Protein 4TPV (pdb70)

Radius of gyration: 20.12 Å; Cα contacts (8 Å, |Δi|>4): 769; chains: 2; bounding box: 42×51×55 Å

Secondary structure (DSSP, 8-state):
--TTPPP-SS--HHHHHHHHHHHHHHHHHHHHHHTBTTPBPPEE-HHHHHHHHHHHTT--SS-SSTTEEEEEESS-SS-HHHHHHHHHHGGGGG--SSB---SSSSHHHHHHH-TT--EEEEEEEEETTEEEEEEEEESS---TT-BS--BSSTTTTGGGG-TT-EE-GGGTT-SEE-S---/-TTPPP-SS--HHHHHHHHHHHHHHHHHHHHHHTBTT-BPPEE-HHHHHHHHHHHTT--SS-SSTTEEEEEES--SS-HHHHHHHHHHGGGGG--SSB---SSSSHHHHHHH-TT--EEEEEEEEETTEEEEEEEEESS---TTSBS--BSSTTTTGGGG-TT-EE-GGGTT-SEE-

CATH classification: 3.40.33.10

Solvent-accessible surface area: 15274 Å² total; per-residue (Å²): 152,46,88,161,24,108,172,34,166,77,5,76,74,59,30,8,63,12,2,18,7,4,1,4,15,27,0,7,18,0,0,35,17,60,60,0,0,29,0,34,8,2,81,17,30,19,105,23,0,59,78,0,14,123,17,3,104,152,52,58,105,120,53,77,53,49,8,2,0,16,18,41,29,74,100,49,67,15,51,40,1,1,29,0,2,18,50,3,19,58,28,1,66,71,20,159,40,69,65,1,70,126,67,71,104,4,19,22,0,0,0,0,0,7,10,27,0,15,87,0,0,0,0,3,18,87,12,115,53,93,24,5,0,4,0,3,2,6,75,137,25,13,11,94,52,104,51,0,4,56,88,28,66,30,22,69,95,7,90,74,52,39,108,38,18,79,44,3,83,49,12,31,79,2,0,0,24,22,167,66,185,146,100,113,151,23,108,155,28,179,93,3,76,73,73,29,8,55,13,0,16,31,6,1,5,17,27,0,3,8,1,0,29,14,56,48,0,0,33,0,41,13,3,91,22,32,19,92,16,1,69,102,0,12,133,18,3,104,135,52,47,109,123,57,64,59,56,17,3,0,16,18,40,24,83,89,40,82,15,48,52,1,1,27,0,0,16,49,1,18,59,28,0,56,69,23,156,66,72,60,1,89,124,87,76,118,4,23,25,0,0,0,0,0,7,12,24,0,17,88,0,0,0,0,3,18,91,10,123,63,96,23,5,0,3,0,11,4,7,69,138,12,6,14,88,50,96,70,1,19,70,96,26,66,24,18,72,97,4,78,76,54,33,100,60,12,73,53,2,99,67,24,68,72,0,0,1,62,75

B-factor: mean 17.07, std 9.04, range [6.77, 69.06]

Structure (mmCIF, N/CA/C/O backbone):
data_4TPV
#
_entry.id   4TPV
#
_cell.length_a   39.158
_cell.length_b   51.985
_cell.length_c   73.940
_cell.angle_alpha   90.00
_cell.angle_beta   90.05
_cell.angle_gamma   90.00
#
_symmetry.space_group_name_H-M   'P 1 21 1'
#
loop_
_entity.id
_entity.type
_entity.pdbx_description
1 polymer 'Platelet inhibitor'
2 non-polymer GLYCEROL
3 water water
#
loop_
_atom_site.group_PDB
_atom_site.id
_atom_site.type_symbol
_atom_site.label_atom_id
_atom_site.label_alt_id
_atom_site.label_comp_id
_atom_site.label_asym_id
_atom_site.label_entity_id
_atom_site.label_seq_id
_atom_site.pdbx_PDB_ins_code
_atom_site.Cartn_x
_atom_site.Cartn_y
_atom_site.Cartn_z
_atom_site.occupancy
_atom_site.B_iso_or_equiv
_atom_site.auth_seq_id
_atom_site.auth_comp_id
_atom_site.auth_asym_id
_atom_site.auth_atom_id
_atom_site.pdbx_PDB_model_num
ATOM 1 N N . ASP A 1 1 ? 5.181 -11.640 -2.421 1.00 44.69 3 ASP A N 1
ATOM 2 C CA . ASP A 1 1 ? 5.547 -11.604 -1.009 1.00 44.04 3 ASP A CA 1
ATOM 3 C C . ASP A 1 1 ? 4.388 -11.111 -0.138 1.00 41.25 3 ASP A C 1
ATOM 4 O O . ASP A 1 1 ? 3.952 -9.964 -0.262 1.00 46.07 3 ASP A O 1
ATOM 9 N N . TYR A 1 2 ? 3.900 -11.977 0.749 1.00 30.23 4 TYR A N 1
ATOM 10 C CA . TYR A 1 2 ? 2.782 -11.623 1.627 1.00 21.26 4 TYR A CA 1
ATOM 11 C C . TYR A 1 2 ? 3.174 -11.641 3.085 1.00 24.55 4 TYR A C 1
ATOM 12 O O . TYR A 1 2 ? 2.314 -11.817 3.943 1.00 23.22 4 TYR A O 1
ATOM 21 N N . SER A 1 3 ? 4.460 -11.461 3.366 1.00 30.54 5 SER A N 1
ATOM 22 C CA . SER A 1 3 ? 4.954 -11.603 4.728 1.00 32.95 5 SER A CA 1
ATOM 23 C C . SER A 1 3 ? 4.333 -10.575 5.679 1.00 30.28 5 SER A C 1
ATOM 24 O O . SER A 1 3 ? 4.221 -10.818 6.879 1.00 30.03 5 SER A O 1
ATOM 27 N N . LEU A 1 4 ? 3.918 -9.434 5.143 1.00 20.93 6 LEU A N 1
ATOM 28 C CA . LEU A 1 4 ? 3.416 -8.345 5.982 1.00 22.27 6 LEU A CA 1
ATOM 29 C C . LEU A 1 4 ? 1.908 -8.448 6.174 1.00 19.69 6 LEU A C 1
ATOM 30 O O . LEU A 1 4 ? 1.291 -7.598 6.813 1.00 17.14 6 LEU A O 1
ATOM 35 N N . CYS A 1 5 ? 1.319 -9.484 5.591 1.00 16.30 7 CYS A N 1
ATOM 36 C CA . CYS A 1 5 ? -0.100 -9.730 5.786 1.00 19.40 7 CYS A CA 1
ATOM 37 C C . CYS A 1 5 ? -0.297 -10.601 6.994 1.00 22.97 7 CYS A C 1
ATOM 38 O O . CYS A 1 5 ? 0.544 -11.447 7.318 1.00 28.20 7 CYS A O 1
ATOM 41 N N . GLN A 1 6 ? -1.424 -10.401 7.655 1.00 19.88 8 GLN A N 1
ATOM 42 C CA . GLN A 1 6 ? -1.745 -11.169 8.845 1.00 18.94 8 GLN A CA 1
ATOM 43 C C . GLN A 1 6 ? -2.732 -12.262 8.486 1.00 20.95 8 GLN A C 1
ATOM 44 O O . GLN A 1 6 ? -3.294 -12.272 7.377 1.00 18.53 8 GLN A O 1
ATOM 50 N N . GLN A 1 7 ? -2.945 -13.189 9.416 1.00 23.23 9 GLN A N 1
ATOM 51 C CA . GLN A 1 7 ? -3.890 -14.268 9.175 1.00 20.46 9 GLN A CA 1
ATOM 52 C C . GLN A 1 7 ? -5.298 -13.707 9.035 1.00 20.42 9 GLN A C 1
ATOM 53 O O . GLN A 1 7 ? -5.759 -12.964 9.888 1.00 20.04 9 GLN A O 1
ATOM 59 N N . ARG A 1 8 ? -5.975 -14.049 7.943 1.00 17.19 10 ARG A N 1
ATOM 60 C CA . ARG A 1 8 ? -7.360 -13.644 7.773 1.00 16.41 10 ARG A CA 1
ATOM 61 C C . ARG A 1 8 ? -8.259 -14.863 7.756 1.00 22.22 10 ARG A C 1
ATOM 62 O O . ARG A 1 8 ? -7.861 -15.933 7.297 1.00 24.93 10 ARG A O 1
ATOM 70 N N . GLU A 1 9 ? -9.480 -14.688 8.232 1.00 24.25 11 GLU A N 1
ATOM 71 C CA . GLU A 1 9 ? -10.402 -15.801 8.357 1.00 27.59 11 GLU A CA 1
ATOM 72 C C . GLU A 1 9 ? -10.840 -16.367 7.013 1.00 24.83 11 GLU A C 1
ATOM 73 O O . GLU A 1 9 ? -10.985 -17.580 6.870 1.00 24.88 11 GLU A O 1
ATOM 79 N N . LYS A 1 10 ? -11.050 -15.494 6.029 1.00 19.69 12 LYS A N 1
ATOM 80 C CA . LYS A 1 10 ? -11.627 -15.908 4.746 1.00 24.16 12 LYS A CA 1
ATOM 81 C C . LYS A 1 10 ? -10.715 -15.622 3.547 1.00 23.00 12 LYS A C 1
ATOM 82 O O . LYS A 1 10 ? -11.147 -15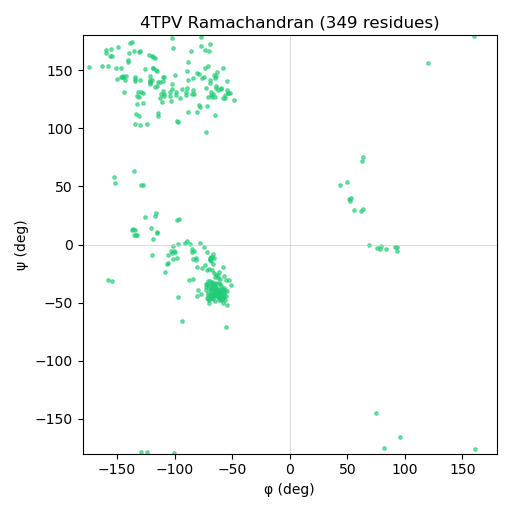.681 2.386 1.00 21.76 12 LYS A O 1
ATOM 88 N N . LEU A 1 11 ? -9.451 -15.332 3.829 1.00 16.64 13 LEU A N 1
ATOM 89 C CA . LEU A 1 11 ? -8.486 -14.992 2.792 1.00 14.40 13 LEU A CA 1
ATOM 90 C C . LEU A 1 11 ? -7.121 -15.572 3.186 1.00 16.32 13 LEU A C 1
ATOM 91 O O . LEU A 1 11 ? -6.702 -15.417 4.339 1.00 21.89 13 LEU A O 1
ATOM 96 N N . ASP A 1 12 ? -6.452 -16.276 2.269 1.00 14.19 14 ASP A N 1
ATOM 97 C CA . ASP A 1 12 ? -5.089 -16.750 2.521 1.00 19.44 14 ASP A CA 1
ATOM 98 C C . ASP A 1 12 ? -4.143 -16.382 1.379 1.00 17.40 14 ASP A C 1
ATOM 99 O O . ASP A 1 12 ? -4.556 -15.733 0.419 1.00 14.09 14 ASP A O 1
ATOM 104 N N . ASP A 1 13 ? -2.874 -16.782 1.482 1.00 17.33 15 ASP A N 1
ATOM 105 C CA . ASP A 1 13 ? -1.888 -16.400 0.461 1.00 13.89 15 ASP A CA 1
ATOM 106 C C . ASP A 1 13 ? -2.277 -16.874 -0.930 1.00 14.82 15 ASP A C 1
ATOM 107 O O . ASP A 1 13 ? -2.049 -16.176 -1.926 1.00 14.63 15 ASP A O 1
ATOM 112 N N . ASP A 1 14 ? -2.842 -18.075 -0.988 1.00 17.06 16 ASP A N 1
ATOM 113 C CA . ASP A 1 14 ? -3.341 -18.656 -2.226 1.00 16.79 16 ASP A CA 1
ATOM 114 C C . ASP A 1 14 ? -4.331 -17.707 -2.908 1.00 13.22 16 ASP A C 1
ATOM 115 O O . ASP A 1 14 ? -4.203 -17.379 -4.090 1.00 14.18 16 ASP A O 1
ATOM 120 N N . MET A 1 15 ? -5.323 -17.261 -2.151 1.00 13.55 17 MET A N 1
ATOM 121 C CA . MET A 1 15 ? -6.322 -16.359 -2.710 1.00 13.06 17 MET A CA 1
ATOM 122 C C . MET A 1 15 ? -5.741 -14.984 -3.060 1.00 11.06 17 MET A C 1
ATOM 123 O O . MET A 1 15 ? -6.183 -14.358 -4.014 1.00 12.19 17 MET A O 1
ATOM 128 N N . ARG A 1 16 ? -4.783 -14.509 -2.264 1.00 11.90 18 ARG A N 1
ATOM 129 C CA . ARG A 1 16 ? -4.136 -13.229 -2.568 1.00 12.32 18 ARG A CA 1
ATOM 130 C C . ARG A 1 16 ? -3.493 -13.329 -3.937 1.00 13.94 18 ARG A C 1
ATOM 131 O O . ARG A 1 16 ? -3.642 -12.443 -4.767 1.00 9.25 18 ARG A O 1
ATOM 139 N N . GLU A 1 17 ? -2.806 -14.442 -4.184 1.00 14.73 19 GLU A N 1
ATOM 140 C CA . GLU A 1 17 ? -2.189 -14.689 -5.476 1.00 14.90 19 GLU A CA 1
ATOM 141 C C . GLU A 1 17 ? -3.245 -14.792 -6.583 1.00 12.86 19 GLU A C 1
ATOM 142 O O . GLU A 1 17 ? -3.059 -14.240 -7.666 1.00 12.77 19 GLU A O 1
ATOM 148 N N . MET A 1 18 ? -4.362 -15.457 -6.307 1.00 10.67 20 MET A N 1
ATOM 149 C CA . MET A 1 18 ? -5.427 -15.581 -7.290 1.00 10.46 20 MET A CA 1
ATOM 150 C C . MET A 1 18 ? -5.941 -14.190 -7.645 1.00 10.68 20 MET A C 1
ATOM 151 O O . MET A 1 18 ? -6.083 -13.872 -8.804 1.00 10.57 20 MET A O 1
ATOM 156 N N . PHE A 1 19 ? -6.161 -13.341 -6.650 1.00 9.40 21 PHE A N 1
ATOM 157 C CA . PHE A 1 19 ? -6.630 -11.987 -6.939 1.00 8.11 21 PHE A CA 1
ATOM 158 C C . PHE A 1 19 ? -5.640 -11.227 -7.820 1.00 7.54 21 PHE A C 1
ATOM 159 O O . PHE A 1 19 ? -6.029 -10.561 -8.782 1.00 9.63 21 PHE A O 1
ATOM 167 N N . THR A 1 20 ? -4.362 -11.310 -7.478 1.00 10.79 22 THR A N 1
ATOM 168 C CA . THR A 1 20 ? -3.341 -10.542 -8.183 1.00 9.96 22 THR A CA 1
ATOM 169 C C . THR A 1 20 ? -3.193 -11.019 -9.629 1.00 11.60 22 THR A C 1
ATOM 170 O O . THR A 1 20 ? -3.161 -10.214 -10.554 1.00 13.87 22 THR A O 1
ATOM 174 N N . GLU A 1 21 ? -3.105 -12.333 -9.814 1.00 12.96 23 GLU A N 1
ATOM 175 C CA . GLU A 1 21 ? -2.966 -12.877 -11.164 1.00 12.28 23 GLU A CA 1
ATOM 176 C C . GLU A 1 21 ? -4.169 -12.563 -12.042 1.00 11.62 23 GLU A C 1
ATOM 177 O O . GLU A 1 21 ? -4.020 -12.253 -13.244 1.00 9.29 23 GLU A O 1
ATOM 183 N N . LEU A 1 22 ? -5.367 -12.669 -11.470 1.00 12.91 24 LEU A N 1
ATOM 184 C CA . LEU A 1 22 ? -6.588 -12.381 -12.218 1.00 12.58 24 LEU A CA 1
ATOM 185 C C . LEU A 1 22 ? -6.583 -10.936 -12.720 1.00 11.03 24 LEU A C 1
ATOM 186 O O . LEU A 1 22 ? -6.807 -10.673 -13.906 1.00 9.38 24 LEU A O 1
ATOM 191 N N . HIS A 1 23 ? -6.264 -9.999 -11.830 1.00 8.84 25 HIS A N 1
ATOM 192 C CA . HIS A 1 23 ? -6.184 -8.593 -12.236 1.00 7.56 25 HIS A CA 1
ATOM 193 C C . HIS A 1 23 ? -5.130 -8.347 -13.321 1.00 8.38 25 HIS A C 1
ATOM 194 O O . HIS A 1 23 ? -5.374 -7.635 -14.293 1.00 10.82 25 HIS A O 1
ATOM 201 N N . ASN A 1 24 ? -3.947 -8.922 -13.157 1.00 8.99 26 ASN A N 1
ATOM 202 C CA . ASN A 1 24 ? -2.929 -8.712 -14.168 1.00 9.16 26 ASN A CA 1
ATOM 203 C C . ASN A 1 24 ? -3.301 -9.331 -15.522 1.00 9.75 26 ASN A C 1
ATOM 204 O O . ASN A 1 24 ? -3.037 -8.730 -16.556 1.00 9.32 26 ASN A O 1
ATOM 209 N N . GLY A 1 25 ? -3.949 -10.496 -15.515 1.00 10.00 27 GLY A N 1
ATOM 210 C CA . GLY A 1 25 ? -4.477 -11.060 -16.755 1.00 9.32 27 GLY A CA 1
ATOM 211 C C . GLY A 1 25 ? -5.518 -10.166 -17.416 1.00 7.86 27 GLY A C 1
ATOM 212 O O . GLY A 1 25 ? -5.554 -10.042 -18.648 1.00 10.04 27 GLY A O 1
ATOM 213 N N . TYR A 1 26 ? -6.393 -9.570 -16.604 1.00 9.46 28 TYR A N 1
ATOM 214 C CA . TYR A 1 26 ? -7.358 -8.606 -17.123 1.00 9.15 28 TYR A CA 1
ATOM 215 C C . TYR A 1 26 ? -6.631 -7.419 -17.733 1.00 7.99 28 TYR A C 1
ATOM 216 O O . TYR A 1 26 ? -6.983 -6.923 -18.790 1.00 9.92 28 TYR A O 1
ATOM 225 N N . ARG A 1 27 ? -5.604 -6.947 -17.037 1.00 9.55 29 ARG A N 1
ATOM 226 C CA . ARG A 1 27 ? -4.886 -5.760 -17.513 1.00 9.32 29 ARG A CA 1
ATOM 227 C C . ARG A 1 27 ? -4.056 -6.052 -18.783 1.00 8.27 29 ARG A C 1
ATOM 228 O O . ARG A 1 27 ? -3.948 -5.211 -19.674 1.00 7.53 29 ARG A O 1
ATOM 236 N N . ALA A 1 28 ? -3.485 -7.255 -18.879 1.00 9.50 30 ALA A N 1
ATOM 237 C CA . ALA A 1 28 ? -2.770 -7.664 -20.088 1.00 10.77 30 ALA A CA 1
ATOM 238 C C . ALA A 1 28 ? -3.728 -7.817 -21.280 1.00 11.69 30 ALA A C 1
ATOM 239 O O . ALA A 1 28 ? -3.415 -7.398 -22.391 1.00 11.62 30 ALA A O 1
ATOM 241 N N . ALA A 1 29 ? -4.879 -8.439 -21.042 1.00 9.68 31 ALA A N 1
ATOM 242 C CA . ALA A 1 29 ? -5.882 -8.579 -22.098 1.00 10.34 31 ALA A CA 1
ATOM 243 C C . ALA A 1 29 ? -6.316 -7.200 -22.537 1.00 11.48 31 ALA A C 1
ATOM 244 O O . ALA A 1 29 ? -6.418 -6.910 -23.729 1.00 11.80 31 ALA A O 1
ATOM 246 N N . PHE A 1 30 ? -6.575 -6.338 -21.560 1.00 9.14 32 PHE A N 1
ATOM 247 C CA . PHE A 1 30 ? -7.021 -4.994 -21.880 1.00 9.14 32 PHE A CA 1
ATOM 248 C C . PHE A 1 30 ? -5.946 -4.224 -22.643 1.00 9.39 32 PHE A C 1
ATOM 249 O O . PHE A 1 30 ? -6.244 -3.552 -23.640 1.00 12.70 32 PHE A O 1
ATOM 257 N N . ALA A 1 31 ? -4.689 -4.337 -22.223 1.00 9.77 33 ALA A N 1
ATOM 258 C CA . ALA A 1 31 ? -3.608 -3.583 -22.865 1.00 8.42 33 ALA A CA 1
ATOM 259 C C . ALA A 1 31 ? -3.409 -3.987 -24.326 1.00 9.33 33 ALA A C 1
ATOM 260 O O . ALA A 1 31 ? -3.139 -3.139 -25.181 1.00 13.34 33 ALA A O 1
ATOM 262 N N . ARG A 1 32 ? -3.514 -5.281 -24.597 1.00 12.52 34 ARG A N 1
ATOM 263 C CA . ARG A 1 32 ? -3.331 -5.765 -25.958 1.00 11.70 34 ARG A CA 1
ATOM 264 C C . ARG A 1 32 ? -4.519 -5.400 -26.836 1.00 14.42 34 ARG A C 1
ATOM 265 O O . ARG A 1 32 ? -4.333 -5.033 -27.997 1.00 15.52 34 ARG A O 1
ATOM 273 N N . ASN A 1 33 ? -5.733 -5.477 -26.294 1.00 11.82 35 ASN A N 1
ATOM 274 C CA . ASN A 1 33 ? -6.913 -5.282 -27.141 1.00 12.96 35 ASN A CA 1
ATOM 275 C C . ASN A 1 33 ? -7.267 -3.809 -27.332 1.00 15.65 35 ASN A C 1
ATOM 276 O O . ASN A 1 33 ? -7.807 -3.430 -28.372 1.00 17.66 35 ASN A O 1
ATOM 281 N N . TYR A 1 34 ? -6.952 -2.970 -26.349 1.00 12.67 36 TYR A N 1
ATOM 282 C CA . TYR A 1 34 ? -7.219 -1.530 -26.469 1.00 11.56 36 TYR A CA 1
ATOM 283 C C . TYR A 1 34 ? -5.975 -0.713 -26.804 1.00 13.70 36 TYR A C 1
ATOM 284 O O . TYR A 1 34 ? -6.078 0.487 -27.051 1.00 20.54 36 TYR A O 1
ATOM 293 N N . LYS A 1 35 ? -4.805 -1.357 -26.804 1.00 14.63 37 LYS A N 1
ATOM 294 C CA . LYS A 1 35 ? -3.543 -0.694 -27.136 1.00 10.95 37 LYS A CA 1
ATOM 295 C C . LYS A 1 35 ? -3.237 0.416 -26.132 1.00 14.95 37 LYS A C 1
ATOM 296 O O . LYS A 1 35 ? -3.316 1.609 -26.434 1.00 16.46 37 LYS A O 1
ATOM 302 N N . THR A 1 36 ? -2.884 0.002 -24.923 1.00 13.51 38 THR A N 1
ATOM 303 C CA . THR A 1 36 ? -2.603 0.930 -23.841 1.00 12.35 38 THR A CA 1
ATOM 304 C C . THR A 1 36 ? -1.091 1.016 -23.623 1.00 11.97 38 THR A C 1
ATOM 305 O O . THR A 1 36 ? -0.442 -0.015 -23.431 1.00 13.15 38 THR A O 1
ATOM 309 N N . SER A 1 37 ? -0.553 2.237 -23.623 1.00 10.32 39 SER A N 1
ATOM 310 C CA . SER A 1 37 ? 0.894 2.446 -23.683 1.00 10.02 39 SER A CA 1
ATOM 311 C C . SER A 1 37 ? 1.674 2.385 -22.362 1.00 11.38 39 SER A C 1
ATOM 312 O O . SER A 1 37 ? 2.901 2.353 -22.399 1.00 13.18 39 SER A O 1
ATOM 315 N N . LYS A 1 38 ? 0.991 2.394 -21.215 1.00 10.48 40 LYS A N 1
ATOM 316 C CA . LYS A 1 38 ? 1.700 2.319 -19.931 1.00 9.32 40 LYS A CA 1
ATOM 317 C C . LYS A 1 38 ? 0.846 1.677 -18.836 1.00 11.68 40 LYS A C 1
ATOM 318 O O . LYS A 1 38 ? 0.682 2.206 -17.728 1.00 10.97 40 LYS A O 1
ATOM 324 N N . MET A 1 39 ? 0.331 0.493 -19.150 1.00 9.70 41 MET A N 1
ATOM 325 C CA . MET A 1 39 ? -0.448 -0.263 -18.176 1.00 8.65 41 MET A CA 1
ATOM 326 C C . MET A 1 39 ? 0.513 -0.924 -17.208 1.00 10.73 41 MET A C 1
ATOM 327 O O . MET A 1 39 ? 1.330 -1.738 -17.608 1.00 13.45 41 MET A O 1
ATOM 332 N N . ARG A 1 40 ? 0.417 -0.570 -15.931 1.00 8.29 42 ARG A N 1
ATOM 333 C CA . ARG A 1 40 ? 1.315 -1.157 -14.922 1.00 8.16 42 ARG A CA 1
ATOM 334 C C . ARG A 1 40 ? 0.918 -2.561 -14.470 1.00 9.01 42 ARG A C 1
ATOM 335 O O . ARG A 1 40 ? -0.257 -2.908 -14.355 1.00 11.89 42 ARG A O 1
ATOM 343 N N . THR A 1 41 ? 1.938 -3.354 -14.166 1.00 8.11 43 THR A N 1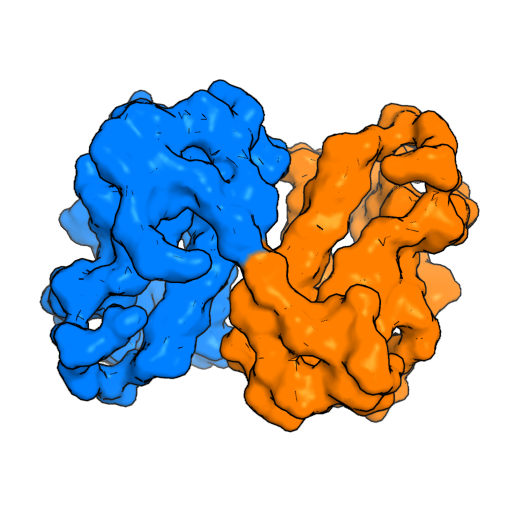
ATOM 344 C CA . THR A 1 41 ? 1.745 -4.613 -13.467 1.00 9.95 43 THR A CA 1
ATOM 345 C C . THR A 1 41 ? 1.308 -4.293 -12.056 1.00 10.28 43 THR A C 1
ATOM 346 O O . THR A 1 41 ? 1.921 -3.443 -11.399 1.00 10.20 43 THR A O 1
ATOM 350 N N . MET A 1 42 ? 0.246 -4.950 -11.599 1.00 9.09 44 MET A N 1
ATOM 351 C CA . MET A 1 42 ? -0.112 -4.850 -10.180 1.00 7.92 44 MET A CA 1
ATOM 352 C C . MET A 1 42 ? 0.649 -5.820 -9.303 1.00 10.18 44 MET A C 1
ATOM 353 O O . MET A 1 42 ? 0.909 -6.972 -9.673 1.00 12.86 44 MET A O 1
ATOM 358 N N . VAL A 1 43 ? 0.980 -5.338 -8.111 1.00 8.55 45 VAL A N 1
ATOM 359 C CA . VAL A 1 43 ? 1.603 -6.160 -7.082 1.00 8.58 45 VAL A CA 1
ATOM 360 C C . VAL A 1 43 ? 0.686 -6.169 -5.867 1.00 11.72 45 VAL A C 1
ATOM 361 O O . VAL A 1 43 ? 0.081 -5.148 -5.552 1.00 13.40 45 VAL A O 1
ATOM 365 N N . TYR A 1 44 ? 0.560 -7.302 -5.184 1.00 11.21 46 TYR A N 1
ATOM 366 C CA . TYR A 1 44 ? -0.279 -7.326 -3.983 1.00 9.99 46 TYR A CA 1
ATOM 367 C C . TYR A 1 44 ? 0.331 -6.421 -2.899 1.00 10.86 46 TYR A C 1
ATOM 368 O O . TYR A 1 44 ? 1.548 -6.326 -2.772 1.00 14.27 46 TYR A O 1
ATOM 377 N N . ASP A 1 45 ? -0.519 -5.742 -2.133 1.00 9.29 47 ASP A N 1
ATOM 378 C CA . ASP A 1 45 ? -0.032 -4.790 -1.135 1.00 9.41 47 ASP A CA 1
ATOM 379 C C . ASP A 1 45 ? -0.769 -5.023 0.166 1.00 9.90 47 ASP A C 1
ATOM 380 O O . ASP A 1 45 ? -1.988 -4.831 0.242 1.00 10.90 47 ASP A O 1
ATOM 385 N N . CYS A 1 46 ? -0.051 -5.504 1.178 1.00 9.60 48 CYS A N 1
ATOM 386 C CA . CYS A 1 46 ? -0.724 -5.867 2.426 1.00 12.99 48 CYS A CA 1
ATOM 387 C C . CYS A 1 46 ? -1.237 -4.641 3.186 1.00 12.22 48 CYS A C 1
ATOM 388 O O . CYS A 1 46 ? -2.143 -4.765 3.996 1.00 12.47 48 CYS A O 1
ATOM 391 N N . THR A 1 47 ? -0.688 -3.457 2.916 1.00 10.09 49 THR A N 1
ATOM 392 C CA . THR A 1 47 ? -1.249 -2.235 3.482 1.00 10.81 49 THR A CA 1
ATOM 393 C C . THR A 1 47 ? -2.633 -1.900 2.890 1.00 11.18 49 THR A C 1
ATOM 394 O O . THR A 1 47 ? -3.563 -1.531 3.627 1.00 10.28 49 THR A O 1
ATOM 398 N N . LEU A 1 48 ? -2.780 -2.035 1.575 1.00 10.74 50 LEU A N 1
ATOM 399 C CA . LEU A 1 48 ? -4.087 -1.889 0.950 1.00 9.89 50 LEU A CA 1
ATOM 400 C C . LEU A 1 48 ? -5.053 -2.974 1.408 1.00 12.00 50 LEU A C 1
ATOM 401 O O . LEU A 1 48 ? -6.251 -2.723 1.517 1.00 13.13 50 LEU A O 1
ATOM 406 N N . GLU A 1 49 ? -4.540 -4.174 1.685 1.00 11.49 51 GLU A N 1
ATOM 407 C CA . GLU A 1 49 ? -5.415 -5.212 2.227 1.00 10.71 51 GLU A CA 1
ATOM 408 C C . GLU A 1 49 ? -6.012 -4.769 3.559 1.00 10.55 51 GLU A C 1
ATOM 409 O O . GLU A 1 49 ? -7.211 -4.951 3.800 1.00 11.19 51 GLU A O 1
ATOM 415 N N . GLU A 1 50 ? -5.193 -4.192 4.436 1.00 9.81 52 GLU A N 1
ATOM 416 C CA . GLU A 1 50 ? -5.723 -3.722 5.711 1.00 9.77 52 GLU A CA 1
ATOM 417 C C . GLU A 1 50 ? -6.755 -2.600 5.490 1.00 11.90 52 GLU A C 1
ATOM 418 O O . GLU A 1 50 ? -7.792 -2.573 6.152 1.00 11.41 52 GLU A O 1
ATOM 424 N N . LYS A 1 51 ? -6.490 -1.712 4.532 1.00 11.00 53 LYS A N 1
ATOM 425 C CA . LYS A 1 51 ? -7.449 -0.662 4.189 1.00 10.86 53 LYS A CA 1
ATOM 426 C C . LYS A 1 51 ? -8.755 -1.291 3.699 1.00 10.17 53 LYS A C 1
ATOM 427 O O . LYS A 1 51 ? -9.866 -0.851 4.053 1.00 11.72 53 LYS A O 1
ATOM 433 N N . ALA A 1 52 ? -8.612 -2.341 2.907 1.00 10.72 54 ALA A N 1
ATOM 434 C CA . ALA A 1 52 ? -9.784 -3.038 2.387 1.00 8.62 54 ALA A CA 1
ATOM 435 C C . ALA A 1 52 ? -10.597 -3.693 3.501 1.00 8.97 54 ALA A C 1
ATOM 436 O O . ALA A 1 52 ? -11.834 -3.655 3.464 1.00 10.38 54 ALA A O 1
ATOM 438 N N . TYR A 1 53 ? -9.923 -4.285 4.500 1.00 9.29 55 TYR A N 1
ATOM 439 C CA . TYR A 1 53 ? -10.644 -4.892 5.623 1.00 10.48 55 TYR A CA 1
ATOM 440 C C . TYR A 1 53 ? -11.353 -3.831 6.460 1.00 12.38 55 TYR A C 1
ATOM 441 O O . TYR A 1 53 ? -12.514 -3.998 6.827 1.00 12.57 55 TYR A O 1
ATOM 450 N N . LYS A 1 54 ? -10.667 -2.739 6.755 1.00 12.51 56 LYS A N 1
ATOM 451 C CA . LYS A 1 54 ? -11.257 -1.709 7.582 1.00 13.19 56 LYS A CA 1
ATOM 452 C C . LYS A 1 54 ? -12.512 -1.155 6.911 1.00 13.43 56 LYS A C 1
ATOM 453 O O . LYS A 1 54 ? -13.492 -0.823 7.586 1.00 15.04 56 LYS A O 1
ATOM 459 N N . SER A 1 55 ? -12.493 -1.099 5.582 1.00 10.13 57 SER A N 1
ATOM 460 C CA . SER A 1 55 ? -13.640 -0.597 4.827 1.00 9.49 57 SER A CA 1
ATOM 461 C C . SER A 1 55 ? -14.724 -1.664 4.684 1.00 9.57 57 SER A C 1
ATOM 462 O O . SER A 1 55 ? -15.920 -1.386 4.854 1.00 11.85 57 SER A O 1
ATOM 465 N N . ALA A 1 56 ? -14.307 -2.889 4.371 1.00 12.68 58 ALA A N 1
ATOM 466 C CA . ALA A 1 56 ? -15.251 -4.000 4.208 1.00 10.84 58 ALA A CA 1
ATOM 467 C C . ALA A 1 56 ? -16.108 -4.226 5.442 1.00 12.25 58 ALA A C 1
ATOM 468 O O . ALA A 1 56 ? -17.279 -4.541 5.329 1.00 12.58 58 ALA A O 1
ATOM 470 N N . GLU A 1 57 ? -15.533 -4.066 6.629 1.00 10.99 59 GLU A N 1
ATOM 471 C CA . GLU A 1 57 ? -16.265 -4.401 7.840 1.00 10.95 59 GLU A CA 1
ATOM 472 C C . GLU A 1 57 ? -17.408 -3.433 8.113 1.00 11.18 59 GLU A C 1
ATOM 473 O O . GLU A 1 57 ? -18.244 -3.704 8.978 1.00 13.35 59 GLU A O 1
ATOM 479 N N . LYS A 1 58 ? -17.444 -2.313 7.386 1.00 10.87 60 LYS A N 1
ATOM 480 C CA . LYS A 1 58 ? -18.565 -1.388 7.500 1.00 11.10 60 LYS A CA 1
ATOM 481 C C . LYS A 1 58 ? -19.793 -1.964 6.807 1.00 14.00 60 LYS A C 1
ATOM 482 O O . LYS A 1 58 ? -20.909 -1.518 7.042 1.00 13.01 60 LYS A O 1
ATOM 488 N N . CYS A 1 59 ? -19.572 -2.954 5.951 1.00 13.88 61 CYS A N 1
ATOM 489 C CA . CYS A 1 59 ? -20.659 -3.715 5.322 1.00 13.82 61 CYS A CA 1
ATOM 490 C C . CYS A 1 59 ? -21.555 -2.873 4.422 1.00 16.67 61 CYS A C 1
ATOM 491 O O . CYS A 1 59 ? -22.746 -3.164 4.287 1.00 15.62 61 CYS A O 1
ATOM 494 N N . SER A 1 60 ? -20.985 -1.837 3.815 1.00 15.03 62 SER A N 1
ATOM 495 C CA . SER A 1 60 ? -21.675 -1.099 2.761 1.00 14.42 62 SER A CA 1
ATOM 496 C C . SER A 1 60 ? -21.704 -1.946 1.484 1.00 11.97 62 SER A C 1
ATOM 497 O O . SER A 1 60 ? -20.826 -2.785 1.273 1.00 14.51 62 SER A O 1
ATOM 500 N N . GLU A 1 61 ? -22.717 -1.748 0.638 1.00 12.75 63 GLU A N 1
ATOM 501 C CA . GLU A 1 61 ? -22.737 -2.431 -0.647 1.00 16.58 63 GLU A CA 1
ATOM 502 C C . GLU A 1 61 ? -22.210 -1.546 -1.764 1.00 16.31 63 GLU A C 1
ATOM 503 O O . GLU A 1 61 ? -22.157 -1.977 -2.916 1.00 18.73 63 GLU A O 1
ATOM 509 N N . GLU A 1 62 ? -21.809 -0.325 -1.413 1.00 13.98 64 GLU A N 1
ATOM 510 C CA . GLU A 1 62 ? -21.274 0.647 -2.377 1.00 13.20 64 GLU A CA 1
ATOM 511 C C . GLU A 1 62 ? -19.836 1.030 -2.013 1.00 11.22 64 GLU A C 1
ATOM 512 O O . GLU A 1 62 ? -19.482 1.015 -0.824 1.00 16.02 64 GLU A O 1
ATOM 518 N N . PRO A 1 63 ? -19.013 1.411 -3.010 1.00 11.60 65 PRO A N 1
ATOM 519 C CA . PRO A 1 63 ? -17.658 1.901 -2.700 1.00 13.47 65 PRO A CA 1
ATOM 520 C C . PRO A 1 63 ? -17.688 3.193 -1.896 1.00 17.67 65 PRO A C 1
ATOM 521 O O . PRO A 1 63 ? -18.565 4.030 -2.123 1.00 18.10 65 PRO A O 1
ATOM 525 N N . SER A 1 64 ? -16.730 3.356 -0.990 1.00 11.65 66 SER A N 1
ATOM 526 C CA . SER A 1 64 ? -16.663 4.543 -0.154 1.00 11.73 66 SER A CA 1
ATOM 527 C C . SER A 1 64 ? -15.643 5.581 -0.645 1.00 12.97 66 SER A C 1
ATOM 528 O O . SER A 1 64 ? -15.563 6.677 -0.091 1.00 16.73 66 SER A O 1
ATOM 531 N N . SER A 1 65 ? -14.866 5.234 -1.674 1.00 11.92 67 SER A N 1
ATOM 532 C CA . SER A 1 65 ? -13.874 6.138 -2.274 1.00 9.18 67 SER A CA 1
ATOM 533 C C . SER A 1 65 ? -13.619 5.714 -3.711 1.00 8.62 67 SER A C 1
ATOM 534 O O . SER A 1 65 ? -14.032 4.604 -4.097 1.00 10.48 67 SER A O 1
ATOM 537 N N . GLU A 1 66 ? -12.933 6.551 -4.496 1.00 8.23 68 GLU A N 1
ATOM 538 C CA . GLU A 1 66 ? -12.746 6.220 -5.926 1.00 8.37 68 GLU A CA 1
ATOM 539 C C . GLU A 1 66 ? -11.896 4.956 -6.140 1.00 10.57 68 GLU A C 1
ATOM 540 O O . GLU A 1 66 ? -12.063 4.246 -7.158 1.00 10.05 68 GLU A O 1
ATOM 546 N N . GLU A 1 67 ? -10.995 4.659 -5.200 1.00 8.07 69 GLU A N 1
ATOM 547 C CA . GLU A 1 67 ? -10.081 3.528 -5.386 1.00 8.45 69 GLU A CA 1
ATOM 548 C C . GLU A 1 67 ? -10.563 2.225 -4.704 1.00 8.67 69 GLU A C 1
ATOM 549 O O . GLU A 1 67 ? -9.787 1.300 -4.471 1.00 10.13 69 GLU A O 1
ATOM 555 N N . GLU A 1 68 ? -11.859 2.127 -4.456 1.00 9.13 70 GLU A N 1
ATOM 556 C CA . GLU A 1 68 ? -12.423 0.914 -3.889 1.00 8.82 70 GLU A CA 1
ATOM 557 C C . GLU A 1 68 ? -13.398 0.213 -4.844 1.00 8.51 70 GLU A C 1
ATOM 558 O O . GLU A 1 68 ? -14.236 0.850 -5.490 1.00 9.55 70 GLU A O 1
ATOM 564 N N . ASN A 1 69 ? -13.266 -1.110 -4.928 1.00 7.69 71 ASN A N 1
ATOM 565 C CA . ASN A 1 69 ? -14.257 -1.963 -5.597 1.00 8.18 71 ASN A CA 1
ATOM 566 C C . ASN A 1 69 ? -14.998 -2.806 -4.565 1.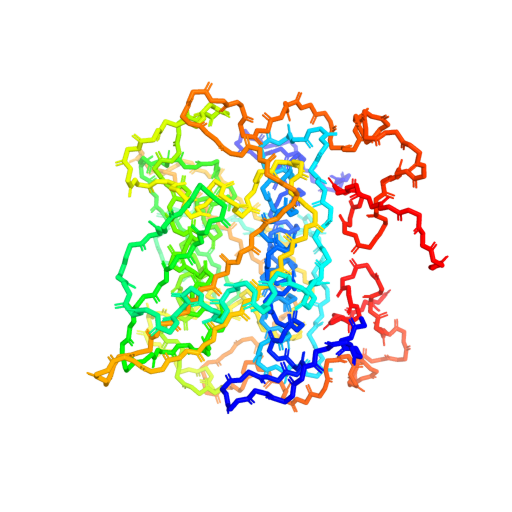00 8.75 71 ASN A C 1
ATOM 567 O O . ASN A 1 69 ? -14.382 -3.288 -3.607 1.00 7.58 71 ASN A O 1
ATOM 572 N N . VAL A 1 70 ? -16.305 -2.994 -4.746 1.00 8.93 72 VAL A N 1
ATOM 573 C CA . VAL A 1 70 ? -17.089 -3.848 -3.865 1.00 11.32 72 VAL A CA 1
ATOM 574 C C . VAL A 1 70 ? -17.909 -4.826 -4.672 1.00 13.44 72 VAL A C 1
ATOM 575 O O . VAL A 1 70 ? -18.417 -4.482 -5.747 1.00 13.04 72 VAL A O 1
ATOM 579 N N . ASP A 1 71 ? -18.005 -6.054 -4.166 1.00 8.48 73 ASP A N 1
ATOM 580 C CA . ASP A 1 71 ? -18.935 -7.031 -4.714 1.00 8.92 73 ASP A CA 1
ATOM 581 C C . ASP A 1 71 ? -19.669 -7.720 -3.588 1.00 11.63 73 ASP A C 1
ATOM 582 O O . ASP A 1 71 ? -19.092 -7.946 -2.529 1.00 12.16 73 ASP A O 1
ATOM 587 N N . VAL A 1 72 ? -20.943 -8.038 -3.807 1.00 9.27 74 VAL A N 1
ATOM 588 C CA . VAL A 1 72 ? -21.786 -8.621 -2.782 1.00 10.68 74 VAL A CA 1
ATOM 589 C C . VAL A 1 72 ? -22.534 -9.816 -3.371 1.00 11.09 74 VAL A C 1
ATOM 590 O O . VAL A 1 72 ? -23.209 -9.679 -4.393 1.00 14.80 74 VAL A O 1
ATOM 594 N N . PHE A 1 73 ? -22.453 -10.978 -2.718 1.00 12.23 75 PHE A N 1
ATOM 595 C CA . PHE A 1 73 ? -23.171 -12.171 -3.200 1.00 12.45 75 PHE A CA 1
ATOM 596 C C . PHE A 1 73 ? -23.376 -13.214 -2.120 1.00 15.48 75 PHE A C 1
ATOM 597 O O . PHE A 1 73 ? -22.740 -13.169 -1.076 1.00 15.38 75 PHE A O 1
ATOM 605 N N . SER A 1 74 ? -24.280 -14.157 -2.389 1.00 16.51 76 SER A N 1
ATOM 606 C CA . SER A 1 74 ? -24.391 -15.382 -1.614 1.00 21.75 76 SER A CA 1
ATOM 607 C C . SER A 1 74 ? -24.551 -16.512 -2.612 1.00 19.45 76 SER A C 1
ATOM 608 O O . SER A 1 74 ? -24.813 -16.252 -3.792 1.00 18.83 76 SER A O 1
ATOM 611 N N . ALA A 1 75 ? -24.396 -17.754 -2.151 1.00 20.97 77 ALA A N 1
ATOM 612 C CA . ALA A 1 75 ? -24.502 -18.925 -3.016 1.00 18.88 77 ALA A CA 1
ATOM 613 C C . ALA A 1 75 ? -23.660 -18.774 -4.275 1.00 18.69 77 ALA A C 1
ATOM 614 O O . ALA A 1 75 ? -24.170 -18.938 -5.391 1.00 18.94 77 ALA A O 1
ATOM 616 N N . ALA A 1 76 ? -22.375 -18.472 -4.085 1.00 13.67 78 ALA A N 1
ATOM 617 C CA . ALA A 1 76 ? -21.428 -18.310 -5.185 1.00 12.59 78 ALA A CA 1
ATOM 618 C C . ALA A 1 76 ? -21.361 -19.564 -6.029 1.00 13.30 78 ALA A C 1
ATOM 619 O O . ALA A 1 76 ? -21.595 -20.670 -5.540 1.00 15.75 78 ALA A O 1
ATOM 621 N N . THR A 1 77 ? -21.030 -19.366 -7.298 1.00 12.63 79 THR A N 1
ATOM 622 C CA . THR A 1 77 ? -20.854 -20.440 -8.257 1.00 12.87 79 THR A CA 1
ATOM 623 C C . THR A 1 77 ? -19.380 -20.775 -8.360 1.00 13.16 79 THR A C 1
ATOM 624 O O . THR A 1 77 ? -18.982 -21.940 -8.356 1.00 18.70 79 THR A O 1
ATOM 628 N N . LEU A 1 78 ? -18.572 -19.727 -8.448 1.00 11.05 80 LEU A N 1
ATOM 629 C CA . LEU A 1 78 ? -17.146 -19.850 -8.646 1.00 10.13 80 LEU A CA 1
ATOM 630 C C . LEU A 1 78 ? -16.451 -19.611 -7.322 1.00 9.76 80 LEU A C 1
ATOM 631 O O . LEU A 1 78 ? -17.101 -19.288 -6.323 1.00 12.48 80 LEU A O 1
ATOM 636 N N . ASN A 1 79 ? -15.132 -19.731 -7.306 1.00 10.48 81 ASN A N 1
ATOM 637 C CA . ASN A 1 79 ? -14.437 -19.348 -6.093 1.00 9.66 81 ASN A CA 1
ATOM 638 C C . ASN A 1 79 ? -14.512 -17.835 -5.920 1.00 9.57 81 ASN A C 1
ATOM 639 O O . ASN A 1 79 ? -15.031 -17.120 -6.790 1.00 12.85 81 ASN A O 1
ATOM 644 N N . ILE A 1 80 ? -14.057 -17.347 -4.769 1.00 10.46 82 ILE A N 1
ATOM 645 C CA . ILE A 1 80 ? -14.289 -15.952 -4.419 1.00 8.05 82 ILE A CA 1
ATOM 646 C C . ILE A 1 80 ? -13.579 -14.967 -5.366 1.00 9.28 82 ILE A C 1
ATOM 647 O O . ILE A 1 80 ? -14.220 -14.048 -5.884 1.00 11.93 82 ILE A O 1
ATOM 652 N N . PRO A 1 81 ? -12.283 -15.171 -5.654 1.00 9.84 83 PRO A N 1
ATOM 653 C CA . PRO A 1 81 ? -11.616 -14.265 -6.595 1.00 11.89 83 PRO A CA 1
ATOM 654 C C . PRO A 1 81 ? -12.287 -14.229 -7.978 1.00 10.20 83 PRO A C 1
ATOM 655 O O . PRO A 1 81 ? -12.460 -13.137 -8.526 1.00 10.69 83 PRO A O 1
ATOM 659 N N . LEU A 1 82 ? -12.689 -15.375 -8.531 1.00 8.05 84 LEU A N 1
ATOM 660 C CA . LEU A 1 82 ? -13.374 -15.358 -9.821 1.00 9.67 84 LEU A CA 1
ATOM 661 C C . LEU A 1 82 ? -14.767 -14.756 -9.744 1.00 9.16 84 LEU A C 1
ATOM 662 O O . LEU A 1 82 ? -15.172 -14.047 -10.665 1.00 11.70 84 LEU A O 1
ATOM 667 N N . GLU A 1 83 ? -15.502 -15.023 -8.664 1.00 9.77 85 GLU A N 1
ATOM 668 C CA . GLU A 1 83 ? -16.856 -14.470 -8.530 1.00 9.84 85 GLU A CA 1
ATOM 669 C C . GLU A 1 83 ? -16.789 -12.940 -8.554 1.00 11.96 85 GLU A C 1
ATOM 670 O O . GLU A 1 83 ? -17.526 -12.293 -9.308 1.00 13.18 85 GLU A O 1
ATOM 676 N N . ALA A 1 84 ? -15.870 -12.359 -7.794 1.00 9.20 86 ALA A N 1
ATOM 677 C CA . ALA A 1 84 ? -15.699 -10.910 -7.790 1.00 9.93 86 ALA A CA 1
ATOM 678 C C . ALA A 1 84 ? -15.112 -10.413 -9.107 1.00 10.77 86 ALA A C 1
ATOM 679 O O . ALA A 1 84 ? -15.622 -9.452 -9.692 1.00 10.30 86 ALA A O 1
ATOM 681 N N . GLY A 1 85 ? -14.020 -11.035 -9.549 1.00 10.48 87 GLY A N 1
ATOM 682 C CA . GLY A 1 85 ? -13.343 -10.585 -10.745 1.00 11.30 87 GLY A CA 1
ATOM 683 C C . GLY A 1 85 ? -14.278 -10.530 -11.933 1.00 12.08 87 GLY A C 1
ATOM 684 O O . GLY A 1 85 ? -14.281 -9.564 -12.695 1.00 10.45 87 GLY A O 1
ATOM 685 N N . ASN A 1 86 ? -15.087 -11.569 -12.090 1.00 12.38 88 ASN A N 1
ATOM 686 C CA . ASN A 1 86 ? -15.970 -11.637 -13.250 1.00 13.19 88 ASN A CA 1
ATOM 687 C C . ASN A 1 86 ? -17.072 -10.588 -13.193 1.00 10.87 88 ASN A C 1
ATOM 688 O O . ASN A 1 86 ? -17.448 -10.004 -14.221 1.00 13.19 88 ASN A O 1
ATOM 693 N N . SER A 1 87 ? -17.603 -10.340 -12.003 1.00 9.45 89 SER A N 1
ATOM 694 C CA A SER A 1 87 ? -18.605 -9.298 -11.855 0.67 8.57 89 SER A CA 1
ATOM 695 C CA B SER A 1 87 ? -18.583 -9.280 -11.801 0.33 10.64 89 SER A CA 1
ATOM 696 C C . SER A 1 87 ? -18.014 -7.947 -12.245 1.00 11.19 89 SER A C 1
ATOM 697 O O . SER A 1 87 ? -18.637 -7.195 -12.983 1.00 11.83 89 SER A O 1
ATOM 702 N N . TRP A 1 88 ? -16.812 -7.650 -11.762 1.00 9.99 90 TRP A N 1
ATOM 703 C CA . TRP A 1 88 ? -16.173 -6.377 -12.072 1.00 9.56 90 TRP A CA 1
ATOM 704 C C . TRP A 1 88 ? -15.763 -6.302 -13.551 1.00 9.36 90 TRP A C 1
ATOM 705 O O . TRP A 1 88 ? -15.977 -5.287 -14.216 1.00 9.33 90 TRP A O 1
ATOM 716 N N . TRP A 1 89 ? -15.167 -7.370 -14.075 1.00 9.59 91 TRP A N 1
ATOM 717 C CA . TRP A 1 89 ? -14.763 -7.365 -15.489 1.00 8.79 91 TRP A CA 1
ATOM 718 C C . TRP A 1 89 ? -15.939 -7.149 -16.446 1.00 11.75 91 TRP A C 1
ATOM 719 O O . TRP A 1 89 ? -15.799 -6.471 -17.472 1.00 11.10 91 TRP A O 1
ATOM 730 N N . SER A 1 90 ? -17.101 -7.701 -16.098 1.00 9.13 92 SER A N 1
ATOM 731 C CA A SER A 1 90 ? -18.307 -7.597 -16.933 0.49 10.32 92 SER A CA 1
ATOM 732 C CA B SER A 1 90 ? -18.277 -7.601 -16.969 0.51 10.09 92 SER A CA 1
ATOM 733 C C . SER A 1 90 ? -18.701 -6.156 -17.263 1.00 10.48 92 SER A C 1
ATOM 734 O O . SER A 1 90 ? -19.437 -5.903 -18.223 1.00 12.88 92 SER A O 1
ATOM 739 N N . GLU A 1 91 ? -18.225 -5.202 -16.473 1.00 7.66 93 GLU A N 1
ATOM 740 C CA . GLU A 1 91 ? -18.555 -3.804 -16.708 1.00 8.06 93 GLU A CA 1
ATOM 741 C C . GLU A 1 91 ? -17.894 -3.276 -17.967 1.00 10.73 93 GLU A C 1
ATOM 742 O O . GLU A 1 91 ? -18.210 -2.179 -18.434 1.00 10.99 93 GLU A O 1
ATOM 748 N N . ILE A 1 92 ? -16.947 -4.046 -18.496 1.00 9.60 94 ILE A N 1
ATOM 749 C CA . ILE A 1 92 ? -16.249 -3.638 -19.708 1.00 9.94 94 ILE A CA 1
ATOM 750 C C . ILE A 1 92 ? -17.235 -3.290 -20.831 1.00 7.90 94 ILE A C 1
ATOM 751 O O . ILE A 1 92 ? -16.960 -2.411 -21.647 1.00 9.41 94 ILE A O 1
ATOM 756 N N . PHE A 1 93 ? -18.394 -3.943 -20.827 1.00 10.86 95 PHE A N 1
ATOM 757 C CA . PHE A 1 93 ? -19.417 -3.659 -21.839 1.00 8.77 95 PHE A CA 1
ATOM 758 C C . PHE A 1 93 ? -20.047 -2.280 -21.720 1.00 11.42 95 PHE A C 1
ATOM 759 O O . PHE A 1 93 ? -20.715 -1.820 -22.649 1.00 14.86 95 PHE A O 1
ATOM 767 N N . GLU A 1 94 ? -19.834 -1.606 -20.593 1.00 12.74 96 GLU A N 1
ATOM 768 C CA . GLU A 1 94 ? -20.409 -0.276 -20.401 1.00 11.14 96 GLU A CA 1
ATOM 769 C C . GLU A 1 94 ? -19.379 0.838 -20.588 1.00 10.31 96 GLU A C 1
ATOM 770 O O . GLU A 1 94 ? -19.729 2.022 -20.567 1.00 13.57 96 GLU A O 1
ATOM 776 N N . LEU A 1 95 ? -18.112 0.475 -20.774 1.00 10.18 97 LEU A N 1
ATOM 777 C CA . LEU A 1 95 ? -17.092 1.462 -21.092 1.00 10.59 97 LEU A CA 1
ATOM 778 C C . LEU A 1 95 ? -17.397 2.112 -22.432 1.00 13.81 97 LEU A C 1
ATOM 779 O O . LEU A 1 95 ? -17.969 1.473 -23.323 1.00 13.29 97 LEU A O 1
ATOM 784 N N . ARG A 1 96 ? -17.019 3.383 -22.554 1.00 10.93 98 ARG A N 1
ATOM 785 C CA . ARG A 1 96 ? -17.150 4.135 -23.798 1.00 14.32 98 ARG A CA 1
ATOM 786 C C . ARG A 1 96 ? -15.884 4.942 -24.089 1.00 11.64 98 ARG A C 1
ATOM 787 O O . ARG A 1 96 ? -15.881 6.186 -24.065 1.00 14.44 98 ARG A O 1
ATOM 795 N N . GLY A 1 97 ? -14.786 4.226 -24.290 1.00 10.31 99 GLY A N 1
ATOM 796 C CA . GLY A 1 97 ? -13.530 4.849 -24.621 1.00 12.64 99 GLY A CA 1
ATOM 797 C C . GLY A 1 97 ? -12.666 5.064 -23.393 1.00 9.89 99 GLY A C 1
ATOM 798 O O . GLY A 1 97 ? -12.924 4.513 -22.322 1.00 13.03 99 GLY A O 1
ATOM 799 N N . LYS A 1 98 ? -11.644 5.887 -23.555 1.00 11.63 100 LYS A N 1
ATOM 800 C CA . LYS A 1 98 ? -10.591 5.979 -22.546 1.00 11.19 100 LYS A CA 1
ATOM 801 C C . LYS A 1 98 ? -10.945 6.872 -21.367 1.00 15.80 100 LYS A C 1
ATOM 802 O O . LYS A 1 98 ? -10.243 6.852 -20.345 1.00 14.71 100 LYS A O 1
ATOM 808 N N . VAL A 1 99 ? -12.029 7.633 -21.487 1.00 11.67 101 VAL A N 1
ATOM 809 C CA . VAL A 1 99 ? -12.371 8.597 -20.435 1.00 14.47 101 VAL A CA 1
ATOM 810 C C . VAL A 1 99 ? -13.368 8.003 -19.463 1.00 10.27 101 VAL A C 1
ATOM 811 O O . VAL A 1 99 ? -14.411 7.498 -19.860 1.00 13.23 101 VAL A O 1
ATOM 815 N N . TYR A 1 100 ? -13.028 8.032 -18.175 1.00 9.15 102 TYR A N 1
ATOM 816 C CA . TYR A 1 100 ? -13.931 7.523 -17.167 1.00 10.35 102 TYR A CA 1
ATOM 817 C C . TYR A 1 100 ? -15.138 8.446 -16.993 1.00 10.85 102 TYR A C 1
ATOM 818 O O . TYR A 1 100 ? -15.002 9.658 -16.803 1.00 9.57 102 TYR A O 1
ATOM 827 N N . ASN A 1 101 ? -16.325 7.865 -17.087 1.00 12.90 103 ASN A N 1
ATOM 828 C CA . ASN A 1 101 ? -17.547 8.608 -16.832 1.00 13.70 103 ASN A CA 1
ATOM 829 C C . ASN A 1 101 ? -18.191 8.014 -15.592 1.00 14.85 103 ASN A C 1
ATOM 830 O O . ASN A 1 101 ? -18.594 6.848 -15.575 1.00 14.27 103 ASN A O 1
ATOM 835 N N . LYS A 1 102 ? -18.230 8.795 -14.518 1.00 13.29 104 LYS A N 1
ATOM 836 C CA . LYS A 1 102 ? -18.732 8.273 -13.253 1.00 10.78 104 LYS A CA 1
ATOM 837 C C . LYS A 1 102 ? -20.249 8.124 -13.344 1.00 14.42 104 LYS A C 1
ATOM 838 O O . LYS A 1 102 ? -20.994 9.084 -13.178 1.00 17.69 104 LYS A O 1
ATOM 844 N N . ASN A 1 103 ? -20.705 6.911 -13.645 1.00 13.51 105 ASN A N 1
ATOM 845 C CA . ASN A 1 103 ? -22.125 6.693 -13.931 1.00 13.84 105 ASN A CA 1
ATOM 846 C C . ASN A 1 103 ? -22.643 5.440 -13.236 1.00 15.73 105 ASN A C 1
ATOM 847 O O . ASN A 1 103 ? -23.741 4.960 -13.533 1.00 17.40 105 ASN A O 1
ATOM 852 N N . GLY A 1 104 ? -21.849 4.922 -12.304 1.00 11.85 106 GLY A N 1
ATOM 853 C CA . GLY A 1 104 ? -22.243 3.750 -11.550 1.00 12.01 106 GLY A CA 1
ATOM 854 C C . GLY A 1 104 ? -22.136 2.434 -12.293 1.00 13.57 106 GLY A C 1
ATOM 855 O O . GLY A 1 104 ? -22.371 1.379 -11.712 1.00 12.98 106 GLY A O 1
ATOM 856 N N . LYS A 1 105 ? -21.749 2.491 -13.561 1.00 11.88 107 LYS A N 1
ATOM 857 C CA . LYS A 1 105 ? -21.714 1.298 -14.405 1.00 8.74 107 LYS A CA 1
ATOM 858 C C . LYS A 1 105 ? -20.323 0.771 -14.686 1.00 9.91 107 LYS A C 1
ATOM 859 O O . LYS A 1 105 ? -20.181 -0.369 -15.123 1.00 11.39 107 LYS A O 1
ATOM 865 N N . THR A 1 106 ? -19.295 1.582 -14.436 1.00 9.31 108 THR A N 1
ATOM 866 C CA . THR A 1 106 ? -17.951 1.196 -14.856 1.00 9.09 108 THR A CA 1
ATOM 867 C C . THR A 1 106 ? -16.888 1.414 -13.787 1.00 8.73 108 THR A C 1
ATOM 868 O O . THR A 1 106 ? -15.700 1.357 -14.080 1.00 8.40 108 THR A O 1
ATOM 872 N N . SER A 1 107 ? -17.302 1.676 -12.557 1.00 9.07 109 SER A N 1
ATOM 873 C CA . SER A 1 107 ? -16.318 2.010 -11.531 1.00 7.67 109 SER A CA 1
ATOM 874 C C . SER A 1 107 ? -15.384 0.826 -11.243 1.00 8.73 109 SER A C 1
ATOM 875 O O . SER A 1 107 ? -14.176 1.006 -11.061 1.00 7.93 109 SER A O 1
ATOM 878 N N . ASN A 1 108 ? -15.924 -0.384 -11.220 1.00 9.65 110 ASN A N 1
ATOM 879 C CA . ASN A 1 108 ? -15.068 -1.522 -10.885 1.00 9.27 110 ASN A CA 1
ATOM 880 C C . ASN A 1 108 ? -14.086 -1.824 -12.011 1.00 8.05 110 ASN A C 1
ATOM 881 O O . ASN A 1 108 ? -12.888 -2.025 -11.774 1.00 7.96 110 ASN A O 1
ATOM 886 N N . ILE A 1 109 ? -14.567 -1.870 -13.246 1.00 7.96 111 ILE A N 1
ATOM 887 C CA . ILE A 1 109 ? -13.635 -2.163 -14.319 1.00 6.97 111 ILE A CA 1
ATOM 888 C C . ILE A 1 109 ? -12.576 -1.053 -14.417 1.00 8.07 111 ILE A C 1
ATOM 889 O O . ILE A 1 109 ? -11.413 -1.335 -14.616 1.00 6.95 111 ILE A O 1
ATOM 894 N N . ALA A 1 110 ? -12.983 0.202 -14.242 1.00 10.08 112 ALA A N 1
ATOM 895 C CA . ALA A 1 110 ? -12.019 1.307 -14.305 1.00 7.28 112 ALA A CA 1
ATOM 896 C C . ALA A 1 110 ? -10.910 1.168 -13.249 1.00 7.15 112 ALA A C 1
ATOM 897 O O . ALA A 1 110 ? -9.734 1.469 -13.535 1.00 9.59 112 ALA A O 1
ATOM 899 N N . ASN A 1 111 ? -11.255 0.727 -12.043 1.00 7.71 113 ASN A N 1
ATOM 900 C CA . ASN A 1 111 ? -10.233 0.543 -11.023 1.00 8.51 113 ASN A CA 1
ATOM 901 C C . ASN A 1 111 ? -9.268 -0.561 -11.441 1.00 7.37 113 ASN A C 1
ATOM 902 O O . ASN A 1 111 ? -8.059 -0.460 -11.220 1.00 8.38 113 ASN A O 1
ATOM 907 N N . MET A 1 112 ? -9.809 -1.620 -12.051 1.00 8.18 114 MET A N 1
ATOM 908 C CA . MET A 1 112 ? -8.986 -2.767 -12.420 1.00 6.77 114 MET A CA 1
ATOM 909 C C . MET A 1 112 ? -8.034 -2.478 -13.572 1.00 6.79 114 MET A C 1
ATOM 910 O O . MET A 1 112 ? -6.946 -3.046 -13.613 1.00 8.71 114 MET A O 1
ATOM 915 N N . VAL A 1 113 ? -8.415 -1.591 -14.492 1.00 7.06 115 VAL A N 1
ATOM 916 C CA . VAL A 1 113 ? -7.563 -1.321 -15.663 1.00 9.32 115 VAL A CA 1
ATOM 917 C C . VAL A 1 113 ? -7.003 0.109 -15.729 1.00 8.53 115 VAL A C 1
ATOM 918 O O . VAL A 1 113 ? -6.387 0.495 -16.735 1.00 9.61 115 VAL A O 1
ATOM 922 N N . TRP A 1 114 ? -7.147 0.874 -14.650 1.00 7.64 116 TRP A N 1
ATOM 923 C CA . TRP A 1 114 ? -6.521 2.202 -14.598 1.00 8.67 116 TRP A CA 1
ATOM 924 C C . TRP A 1 114 ? -5.009 2.045 -14.806 1.00 7.52 116 TRP A C 1
ATOM 925 O O . TRP A 1 114 ? -4.374 1.264 -14.088 1.00 7.93 116 TRP A O 1
ATOM 936 N N . ASP A 1 115 ? -4.422 2.754 -15.765 1.00 7.90 117 ASP A N 1
ATOM 937 C CA . ASP A 1 115 ? -3.109 2.312 -16.210 1.00 7.90 117 ASP A CA 1
ATOM 938 C C . ASP A 1 115 ? -2.054 2.549 -15.120 1.00 11.29 117 ASP A C 1
ATOM 939 O O . ASP A 1 115 ? -1.133 1.740 -14.967 1.00 9.82 117 ASP A O 1
ATOM 944 N N . SER A 1 116 ? -2.233 3.593 -14.309 1.00 8.90 118 SER A N 1
ATOM 945 C CA . SER A 1 116 ? -1.222 3.929 -13.316 1.00 10.14 118 SER A CA 1
ATOM 946 C C . SER A 1 116 ? -1.405 3.133 -12.025 1.00 7.89 118 SER A C 1
ATOM 947 O O . SER A 1 116 ? -0.557 3.208 -11.122 1.00 9.58 118 SER A O 1
ATOM 950 N N . HIS A 1 117 ? -2.488 2.377 -11.922 1.00 8.48 119 HIS A N 1
ATOM 951 C CA . HIS A 1 117 ? -2.642 1.508 -10.745 1.00 8.81 119 HIS A CA 1
ATOM 952 C C . HIS A 1 117 ? -1.598 0.393 -10.742 1.00 13.36 119 HIS A C 1
ATOM 953 O O . HIS A 1 117 ? -1.494 -0.353 -11.711 1.00 13.47 119 HIS A O 1
ATOM 960 N N . ASP A 1 118 ? -0.849 0.249 -9.644 1.00 9.39 120 ASP A N 1
ATOM 961 C CA . ASP A 1 118 ? 0.174 -0.801 -9.605 1.00 8.21 120 ASP A CA 1
ATOM 962 C C . ASP A 1 118 ? 0.136 -1.614 -8.312 1.00 8.90 120 ASP A C 1
ATOM 963 O O . ASP A 1 118 ? 1.021 -2.426 -8.062 1.00 9.89 120 ASP A O 1
ATOM 968 N N . LYS A 1 119 ? -0.894 -1.390 -7.507 1.00 9.80 121 LYS A N 1
ATOM 969 C CA . LYS A 1 119 ? -1.033 -2.094 -6.231 1.00 9.77 121 LYS A CA 1
ATOM 970 C C . LYS A 1 119 ? -2.503 -2.409 -5.963 1.00 10.64 121 LYS A C 1
ATOM 971 O O . LYS A 1 119 ? -3.390 -1.619 -6.290 1.00 11.11 121 LYS A O 1
ATOM 977 N N . LEU A 1 120 ? -2.770 -3.587 -5.405 1.00 8.90 122 LEU A N 1
ATOM 978 C CA . LEU A 1 120 ? -4.095 -3.875 -4.867 1.00 7.91 122 LEU A CA 1
ATOM 979 C C . LEU A 1 120 ? -3.981 -4.652 -3.563 1.00 14.11 122 LEU A C 1
ATOM 980 O O . LEU A 1 120 ? -2.973 -5.319 -3.299 1.00 9.59 122 LEU A O 1
ATOM 985 N N . GLY A 1 121 ? -5.029 -4.560 -2.758 1.00 11.26 123 GLY A N 1
ATOM 986 C CA . GLY A 1 121 ? -5.168 -5.397 -1.578 1.00 8.31 123 GLY A CA 1
ATOM 987 C C . GLY A 1 121 ? -6.642 -5.654 -1.404 1.00 7.87 123 GLY A C 1
ATOM 988 O O . GLY A 1 121 ? -7.447 -4.765 -1.664 1.00 9.17 123 GLY A O 1
ATOM 989 N N . CYS A 1 122 ? -6.999 -6.854 -0.946 1.00 9.32 124 CYS A N 1
ATOM 990 C CA . CYS A 1 122 ? -8.413 -7.256 -0.916 1.00 7.97 124 CYS A CA 1
ATOM 991 C C . CYS A 1 122 ? -8.851 -7.841 0.430 1.00 9.98 124 CYS A C 1
ATOM 992 O O . CYS A 1 122 ? -8.026 -8.196 1.267 1.00 11.24 124 CYS A O 1
ATOM 995 N N . ALA A 1 123 ? -10.166 -7.940 0.625 1.00 10.05 125 ALA A N 1
ATOM 996 C CA . ALA A 1 123 ? -10.750 -8.382 1.885 1.00 9.29 125 ALA A CA 1
ATOM 997 C C . ALA A 1 123 ? -12.028 -9.165 1.595 1.00 8.77 125 ALA A C 1
ATOM 998 O O . ALA A 1 123 ? -12.755 -8.867 0.640 1.00 10.62 125 ALA A O 1
ATOM 1000 N N . VAL A 1 124 ? -12.277 -10.188 2.394 1.00 10.48 126 VAL A N 1
ATOM 1001 C CA . VAL A 1 124 ? -13.470 -11.009 2.265 1.00 12.74 126 VAL A CA 1
ATOM 1002 C C . VAL A 1 124 ? -14.140 -11.063 3.627 1.00 14.00 126 VAL A C 1
ATOM 1003 O O . VAL A 1 124 ? -13.515 -11.486 4.602 1.00 12.69 126 VAL A O 1
ATOM 1007 N N . VAL A 1 125 ? -15.397 -10.626 3.721 1.00 10.62 127 VAL A N 1
ATOM 1008 C CA . VAL A 1 125 ? -16.070 -10.572 5.013 1.00 12.56 127 VAL A CA 1
ATOM 1009 C C . VAL A 1 125 ? -17.516 -11.009 4.865 1.00 15.31 127 VAL A C 1
ATOM 1010 O O . VAL A 1 125 ? -18.053 -10.978 3.764 1.00 16.14 127 VAL A O 1
ATOM 1014 N N . ASP A 1 126 ? -18.133 -11.433 5.963 1.00 13.58 128 ASP A N 1
ATOM 1015 C CA . ASP A 1 126 ? -19.559 -11.726 5.948 1.00 11.39 128 ASP A CA 1
ATOM 1016 C C . ASP A 1 126 ? -20.360 -10.560 6.501 1.00 14.99 128 ASP A C 1
ATOM 1017 O O . ASP A 1 126 ? -20.067 -10.049 7.579 1.00 15.76 128 ASP A O 1
ATOM 1022 N N . CYS A 1 127 ? -21.391 -10.166 5.767 1.00 13.17 129 CYS A N 1
ATOM 1023 C CA . CYS A 1 127 ? -22.325 -9.164 6.249 1.00 15.28 129 CYS A CA 1
ATOM 1024 C C . CYS A 1 127 ? -23.721 -9.733 6.204 1.00 16.36 129 CYS A C 1
ATOM 1025 O O . CYS A 1 127 ? -24.290 -9.875 5.118 1.00 17.69 129 CYS A O 1
ATOM 1028 N N . SER A 1 128 ? -24.239 -10.114 7.367 1.00 13.89 130 SER A N 1
ATOM 1029 C CA . SER A 1 128 ? -25.625 -10.562 7.492 1.00 19.96 130 SER A CA 1
ATOM 1030 C C . SER A 1 128 ? -25.948 -11.676 6.504 1.00 19.89 130 SER A C 1
ATOM 1031 O O . SER A 1 128 ? -27.025 -11.703 5.911 1.00 21.28 130 SER A O 1
ATOM 1034 N N . GLY A 1 129 ? -25.003 -12.590 6.324 1.00 14.30 131 GLY A N 1
ATOM 1035 C CA . GLY A 1 129 ? -25.244 -13.785 5.534 1.00 18.99 131 GLY A CA 1
ATOM 1036 C C . GLY A 1 129 ? -24.853 -13.650 4.081 1.00 16.06 131 GLY A C 1
ATOM 1037 O O . GLY A 1 129 ? -24.970 -14.614 3.318 1.00 18.30 131 GLY A O 1
ATOM 1038 N N . LYS A 1 130 ? -24.390 -12.465 3.693 1.00 14.71 132 LYS A N 1
ATOM 1039 C CA . LYS A 1 130 ? -23.850 -12.250 2.353 1.00 15.70 132 LYS A CA 1
ATOM 1040 C C . LYS A 1 130 ? -22.345 -12.032 2.398 1.00 15.92 132 LYS A C 1
ATOM 1041 O O . LYS A 1 130 ? -21.839 -11.383 3.305 1.00 16.89 132 LYS A O 1
ATOM 1047 N N . THR A 1 131 ? -21.642 -12.532 1.391 1.00 11.32 133 THR A N 1
ATOM 1048 C CA . THR A 1 131 ? -20.203 -12.285 1.278 1.00 9.91 133 THR A CA 1
ATOM 1049 C C . THR A 1 131 ? -19.977 -10.933 0.626 1.00 15.14 133 THR A C 1
ATOM 1050 O O . THR A 1 131 ? -20.567 -10.636 -0.400 1.00 12.33 133 THR A O 1
ATOM 1054 N N . HIS A 1 132 ? -19.147 -10.107 1.254 1.00 11.54 134 HIS A N 1
ATOM 1055 C CA . HIS A 1 132 ? -18.663 -8.875 0.641 1.00 10.85 134 HIS A CA 1
ATOM 1056 C C . HIS A 1 132 ? -17.198 -9.062 0.316 1.00 12.87 134 HIS A C 1
ATOM 1057 O O . HIS A 1 132 ? -16.408 -9.474 1.162 1.00 12.10 134 HIS A O 1
ATOM 1064 N N . VAL A 1 133 ? -16.849 -8.781 -0.929 1.00 9.50 135 VAL A N 1
ATOM 1065 C CA . VAL A 1 133 ? -15.472 -8.768 -1.352 1.00 8.21 135 VAL A CA 1
ATOM 1066 C C . VAL A 1 133 ? -15.131 -7.323 -1.654 1.00 11.97 135 VAL A C 1
ATOM 1067 O O . VAL A 1 133 ? -15.876 -6.653 -2.384 1.00 11.26 135 VAL A O 1
ATOM 1071 N N . VAL A 1 134 ? -14.030 -6.830 -1.093 1.00 9.45 136 VAL A N 1
ATOM 1072 C CA . VAL A 1 134 ? -13.585 -5.448 -1.330 1.00 8.22 136 VAL A CA 1
ATOM 1073 C C . VAL A 1 134 ? -12.129 -5.459 -1.737 1.00 10.63 136 VAL A C 1
ATOM 1074 O O . VAL A 1 134 ? -11.308 -6.111 -1.087 1.00 10.79 136 VAL A O 1
ATOM 1078 N N . CYS A 1 135 ? -11.806 -4.750 -2.811 1.00 8.17 137 CYS A N 1
ATOM 1079 C CA . CYS A 1 135 ? -10.420 -4.539 -3.174 1.00 8.25 137 CYS A CA 1
ATOM 1080 C C . CYS A 1 135 ? -10.134 -3.044 -3.203 1.00 10.37 137 CYS A C 1
ATOM 1081 O O . CYS A 1 135 ? -10.963 -2.245 -3.639 1.00 9.93 137 CYS A O 1
ATOM 1084 N N . GLN A 1 136 ? -8.958 -2.691 -2.704 1.00 8.21 138 GLN A N 1
ATOM 1085 C CA . GLN A 1 136 ? -8.479 -1.325 -2.679 1.00 7.53 138 GLN A CA 1
ATOM 1086 C C . GLN A 1 136 ? -7.271 -1.238 -3.596 1.00 7.63 138 GLN A C 1
ATOM 1087 O O . GLN A 1 136 ? -6.436 -2.156 -3.642 1.00 8.21 138 GLN A O 1
ATOM 1093 N N . TYR A 1 137 ? -7.190 -0.145 -4.348 1.00 7.37 139 TYR A N 1
ATOM 1094 C CA . TYR A 1 137 ? -6.137 0.024 -5.335 1.00 11.29 139 TYR A CA 1
ATOM 1095 C C . TYR A 1 137 ? -5.280 1.249 -5.055 1.00 8.65 139 TYR A C 1
ATOM 1096 O O . TYR A 1 137 ? -5.673 2.166 -4.307 1.00 9.46 139 TYR A O 1
ATOM 1105 N N . GLY A 1 138 ? -4.096 1.270 -5.662 1.00 8.17 140 GLY A N 1
ATOM 1106 C CA . GLY A 1 138 ? -3.209 2.420 -5.548 1.00 9.98 140 GLY A CA 1
ATOM 1107 C C . GLY A 1 138 ? -2.233 2.506 -6.708 1.00 11.12 140 GLY A C 1
ATOM 1108 O O . GLY A 1 138 ? -2.050 1.540 -7.444 1.00 11.06 140 GLY A O 1
ATOM 1109 N N . PRO A 1 139 ? -1.628 3.688 -6.908 1.00 10.64 141 PRO A N 1
ATOM 1110 C CA . PRO A 1 139 ? -1.907 4.892 -6.118 1.00 9.17 141 PRO A CA 1
ATOM 1111 C C . PRO A 1 139 ? -3.212 5.558 -6.514 1.00 11.71 141 PRO A C 1
ATOM 1112 O O . PRO A 1 139 ? -3.846 5.190 -7.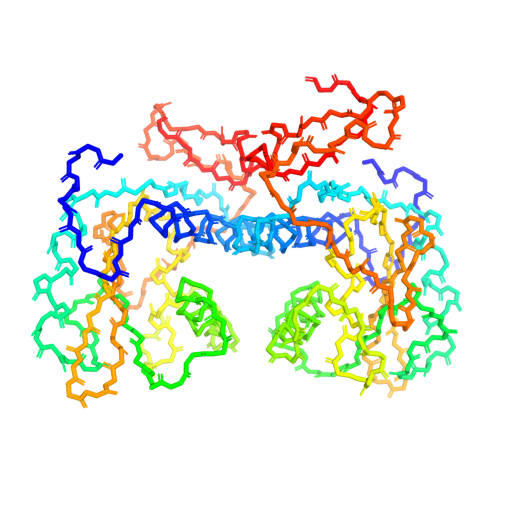505 1.00 14.24 141 PRO A O 1
ATOM 1116 N N . GLU A 1 140 ? -3.629 6.544 -5.734 1.00 13.20 142 GLU A N 1
ATOM 1117 C CA . GLU A 1 140 ? -4.873 7.239 -6.040 1.00 11.25 142 GLU A CA 1
ATOM 1118 C C . GLU A 1 140 ? -4.777 8.075 -7.316 1.00 15.11 142 GLU A C 1
ATOM 1119 O O . GLU A 1 140 ? -3.870 8.894 -7.480 1.00 18.46 142 GLU A O 1
ATOM 1125 N N . ALA A 1 141 ? -5.737 7.867 -8.211 1.00 10.37 143 ALA A N 1
ATOM 1126 C CA . ALA A 1 141 ? -5.717 8.493 -9.524 1.00 11.99 143 ALA A CA 1
ATOM 1127 C C . ALA A 1 141 ? -7.104 8.573 -10.164 1.00 13.10 143 ALA A C 1
ATOM 1128 O O . ALA A 1 141 ? -7.367 9.480 -10.943 1.00 13.97 143 ALA A O 1
ATOM 1130 N N . LYS A 1 142 ? -7.982 7.619 -9.861 1.00 9.41 144 LYS A N 1
ATOM 1131 C CA . LYS A 1 142 ? -9.276 7.512 -10.537 1.00 11.34 144 LYS A CA 1
ATOM 1132 C C . LYS A 1 142 ? -10.217 8.673 -10.174 1.00 11.06 144 LYS A C 1
ATOM 1133 O O . LYS A 1 142 ? -10.256 9.129 -9.036 1.00 12.21 144 LYS A O 1
ATOM 1139 N N . GLY A 1 143 ? -10.975 9.152 -11.152 1.00 9.92 145 GLY A N 1
ATOM 1140 C CA . GLY A 1 143 ? -11.899 10.247 -10.926 1.00 11.46 145 GLY A CA 1
ATOM 1141 C C . GLY A 1 143 ? -12.733 10.505 -12.165 1.00 10.12 145 GLY A C 1
ATOM 1142 O O . GLY A 1 143 ? -12.285 10.231 -13.285 1.00 11.17 145 GLY A O 1
ATOM 1143 N N . ASP A 1 144 ? -13.934 11.037 -11.956 1.00 9.04 146 ASP A N 1
ATOM 1144 C CA . ASP A 1 144 ? -14.840 11.391 -13.051 1.00 9.35 146 ASP A CA 1
ATOM 1145 C C . ASP A 1 144 ? -14.127 12.293 -14.046 1.00 9.61 146 ASP A C 1
ATOM 1146 O O . ASP A 1 144 ? -13.515 13.296 -13.667 1.00 10.98 146 ASP A O 1
ATOM 1151 N N . GLY A 1 145 ? -14.224 11.923 -15.327 1.00 10.07 147 GLY A N 1
ATOM 1152 C CA . GLY A 1 145 ? -13.692 12.740 -16.401 1.00 11.26 147 GLY A CA 1
ATOM 1153 C C . GLY A 1 145 ? -12.213 12.552 -16.677 1.00 11.76 147 GLY A C 1
ATOM 1154 O O . GLY A 1 145 ? -11.670 13.155 -17.615 1.00 13.31 147 GLY A O 1
ATOM 1155 N N . LYS A 1 146 ? -11.559 11.738 -15.860 1.00 9.49 148 LYS A N 1
ATOM 1156 C CA . LYS A 1 146 ? -10.126 11.514 -16.027 1.00 12.26 148 LYS A CA 1
ATOM 1157 C C . LYS A 1 146 ? -9.869 10.364 -16.994 1.00 11.22 148 LYS A C 1
ATOM 1158 O O . LYS A 1 146 ? -10.716 9.487 -17.194 1.00 9.63 148 LYS A O 1
ATOM 1164 N N . THR A 1 147 ? -8.679 10.366 -17.582 1.00 12.82 149 THR A N 1
ATOM 1165 C CA . THR A 1 147 ? -8.315 9.337 -18.548 1.00 9.91 149 THR A CA 1
ATOM 1166 C C . THR A 1 147 ? -7.909 8.048 -17.832 1.00 10.61 149 THR A C 1
ATOM 1167 O O . THR A 1 147 ? -6.973 8.054 -17.017 1.00 11.83 149 THR A O 1
ATOM 1171 N N . ILE A 1 148 ? -8.636 6.966 -18.122 1.00 8.66 150 ILE A N 1
ATOM 1172 C CA . ILE A 1 148 ? -8.369 5.648 -17.536 1.00 8.29 150 ILE A CA 1
ATOM 1173 C C . ILE A 1 148 ? -7.022 5.104 -17.996 1.00 9.84 150 ILE A C 1
ATOM 1174 O O . ILE A 1 148 ? -6.252 4.543 -17.192 1.00 9.18 150 ILE A O 1
ATOM 1179 N N . TYR A 1 149 ? -6.746 5.248 -19.292 1.00 10.69 151 TYR A N 1
ATOM 1180 C CA . TYR A 1 149 ? -5.502 4.751 -19.877 1.00 12.57 151 TYR A CA 1
ATOM 1181 C C . TYR A 1 149 ? -5.088 5.600 -21.054 1.00 12.69 151 TYR A C 1
ATOM 1182 O O . TYR A 1 149 ? -5.947 6.055 -21.828 1.00 13.13 151 TYR A O 1
ATOM 1191 N N . GLU A 1 150 ? -3.782 5.816 -21.202 1.00 11.97 152 GLU A N 1
ATOM 1192 C CA . GLU A 1 150 ? -3.273 6.425 -22.428 1.00 13.33 152 GLU A CA 1
ATOM 1193 C C . GLU A 1 150 ? -3.163 5.365 -23.518 1.00 13.08 152 GLU A C 1
ATOM 1194 O O . GLU A 1 150 ? -2.894 4.207 -23.226 1.00 13.11 152 GLU A O 1
ATOM 1200 N N . GLU A 1 151 ? -3.365 5.770 -24.769 1.00 13.34 153 GLU A N 1
ATOM 1201 C CA . GLU A 1 151 ? -3.350 4.818 -25.876 1.00 15.05 153 GLU A CA 1
ATOM 1202 C C . GLU A 1 151 ? -2.051 4.871 -26.650 1.00 13.65 153 GLU A C 1
ATOM 1203 O O . GLU A 1 151 ? -1.537 5.952 -26.933 1.00 17.38 153 GLU A O 1
ATOM 1209 N N . GLY A 1 152 ? -1.540 3.694 -27.010 1.00 13.47 154 GLY A N 1
ATOM 1210 C CA . GLY A 1 152 ? -0.376 3.574 -27.872 1.00 15.57 154 GLY A CA 1
ATOM 1211 C C . GLY A 1 152 ? 0.233 2.193 -27.727 1.00 15.31 154 GLY A C 1
ATOM 1212 O O . GLY A 1 152 ? -0.316 1.364 -27.010 1.00 16.37 154 GLY A O 1
ATOM 1213 N N . ALA A 1 153 ? 1.363 1.956 -28.401 1.00 15.26 155 ALA A N 1
ATOM 1214 C CA . ALA A 1 153 ? 2.042 0.658 -28.325 1.00 16.98 155 ALA A CA 1
ATOM 1215 C C . ALA A 1 153 ? 2.267 0.260 -26.876 1.00 16.99 155 ALA A C 1
ATOM 1216 O O . ALA A 1 153 ? 2.751 1.064 -26.097 1.00 12.80 155 ALA A O 1
ATOM 1218 N N . PRO A 1 154 ? 1.900 -0.969 -26.513 1.00 13.62 156 PRO A N 1
ATOM 1219 C CA . PRO A 1 154 ? 2.106 -1.354 -25.113 1.00 10.07 156 PRO A CA 1
ATOM 1220 C C . PRO A 1 154 ? 3.566 -1.153 -24.678 1.00 12.43 156 PRO A C 1
ATOM 1221 O O . PRO A 1 154 ? 4.523 -1.349 -25.456 1.00 13.48 156 PRO A O 1
ATOM 1225 N N . CYS A 1 155 ? 3.713 -0.680 -23.446 1.00 11.30 157 CYS A N 1
ATOM 1226 C CA . CYS A 1 155 ? 5.013 -0.399 -22.840 1.00 13.20 157 CYS A CA 1
ATOM 1227 C C . CYS A 1 155 ? 5.780 0.779 -23.436 1.00 13.89 157 CYS A C 1
ATOM 1228 O O . CYS A 1 155 ? 6.853 1.122 -22.951 1.00 16.01 157 CYS A O 1
ATOM 1231 N N . SER A 1 156 ? 5.223 1.448 -24.443 1.00 11.75 158 SER A N 1
ATOM 1232 C CA . SER A 1 156 ? 5.937 2.544 -25.068 1.00 13.46 158 SER A CA 1
ATOM 1233 C C . SER A 1 156 ? 6.116 3.740 -24.132 1.00 18.36 158 SER A C 1
ATOM 1234 O O . SER A 1 156 ? 6.948 4.608 -24.389 1.00 17.31 158 SER A O 1
ATOM 1237 N N . ARG A 1 157 ? 5.343 3.793 -23.051 1.00 13.52 159 ARG A N 1
ATOM 1238 C CA . ARG A 1 157 ? 5.458 4.930 -22.145 1.00 17.33 159 ARG A CA 1
ATOM 1239 C C . ARG A 1 157 ? 5.713 4.518 -20.693 1.00 14.18 159 ARG A C 1
ATOM 1240 O O . ARG A 1 157 ? 5.418 5.282 -19.793 1.00 13.19 159 ARG A O 1
ATOM 1248 N N . CYS A 1 158 ? 6.264 3.326 -20.472 1.00 14.87 160 CYS A N 1
ATOM 1249 C CA . CYS A 1 158 ? 6.673 2.915 -19.123 1.00 14.33 160 CYS A CA 1
ATOM 1250 C C . CYS A 1 158 ? 7.569 3.955 -18.423 1.00 15.80 160 CYS A C 1
ATOM 1251 O O . CYS A 1 158 ? 7.492 4.150 -17.209 1.00 14.65 160 CYS A O 1
ATOM 1254 N N . SER A 1 159 ? 8.407 4.636 -19.189 1.00 13.99 161 SER A N 1
ATOM 1255 C CA . SER A 1 159 ? 9.348 5.584 -18.590 1.00 13.67 161 SER A CA 1
ATOM 1256 C C . SER A 1 159 ? 8.660 6.830 -18.011 1.00 14.31 161 SER A C 1
ATOM 1257 O O . SER A 1 159 ? 9.275 7.590 -17.273 1.00 17.88 161 SER A O 1
ATOM 1260 N N . ASP A 1 160 ? 7.395 7.039 -18.355 1.00 13.70 162 ASP A N 1
ATOM 1261 C CA . ASP A 1 160 ? 6.604 8.106 -17.743 1.00 13.69 162 ASP A CA 1
ATOM 1262 C C . ASP A 1 160 ? 6.543 7.967 -16.231 1.00 13.37 162 ASP A C 1
ATOM 1263 O O . ASP A 1 160 ? 6.342 8.952 -15.525 1.00 16.91 162 ASP A O 1
ATOM 1268 N N . TYR A 1 161 ? 6.676 6.736 -15.744 1.00 13.63 163 TYR A N 1
ATOM 1269 C CA . TYR A 1 161 ? 6.618 6.455 -14.310 1.00 12.89 163 TYR A CA 1
ATOM 1270 C C . TYR A 1 161 ? 7.949 6.692 -13.606 1.00 16.37 163 TYR A C 1
ATOM 1271 O O . TYR A 1 161 ? 8.040 6.601 -12.378 1.00 18.45 163 TYR A O 1
ATOM 1280 N N . GLY A 1 162 ? 8.980 6.993 -14.385 1.00 15.62 164 GLY A N 1
ATOM 1281 C CA . GLY A 1 162 ? 10.268 7.361 -13.834 1.00 18.92 164 GLY A CA 1
ATOM 1282 C C . GLY A 1 162 ? 11.053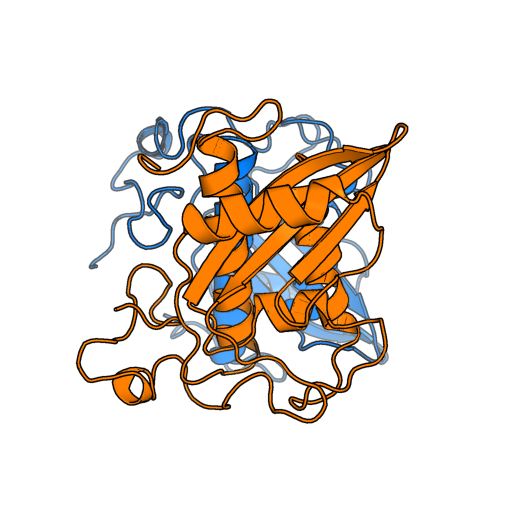 6.195 -13.277 1.00 16.71 164 GLY A C 1
ATOM 1283 O O . GLY A 1 162 ? 10.971 5.083 -13.789 1.00 18.35 164 GLY A O 1
ATOM 1284 N N . ALA A 1 163 ? 11.789 6.457 -12.200 1.00 17.59 165 ALA A N 1
ATOM 1285 C CA . ALA A 1 163 ? 12.894 5.608 -11.770 1.00 19.81 165 ALA A CA 1
ATOM 1286 C C . ALA A 1 163 ? 12.578 4.111 -11.718 1.00 15.81 165 ALA A C 1
ATOM 1287 O O . ALA A 1 163 ? 11.637 3.668 -11.061 1.00 19.08 165 ALA A O 1
ATOM 1289 N N . GLY A 1 164 ? 13.389 3.347 -12.435 1.00 16.17 166 GLY A N 1
ATOM 1290 C CA . GLY A 1 164 ? 13.385 1.901 -12.344 1.00 14.90 166 GLY A CA 1
ATOM 1291 C C . GLY A 1 164 ? 12.289 1.155 -13.074 1.00 18.30 166 GLY A C 1
ATOM 1292 O O . GLY A 1 164 ? 12.307 -0.076 -13.096 1.00 16.52 166 GLY A O 1
ATOM 1293 N N . VAL A 1 165 ? 11.345 1.865 -13.691 1.00 11.47 167 VAL A N 1
ATOM 1294 C CA . VAL A 1 165 ? 10.199 1.186 -14.299 1.00 11.33 167 VAL A CA 1
ATOM 1295 C C . VAL A 1 165 ? 10.474 0.815 -15.765 1.00 13.98 167 VAL A C 1
ATOM 1296 O O . VAL A 1 165 ? 10.877 1.646 -16.572 1.00 13.46 167 VAL A O 1
ATOM 1300 N N . THR A 1 166 ? 10.246 -0.457 -16.091 1.00 11.71 168 THR A N 1
ATOM 1301 C CA . THR A 1 166 ? 10.564 -1.021 -17.398 1.00 11.91 168 THR A CA 1
ATOM 1302 C C . THR A 1 166 ? 9.412 -1.907 -17.861 1.00 10.86 168 THR A C 1
ATOM 1303 O O . THR A 1 166 ? 8.455 -2.140 -17.121 1.00 12.76 168 THR A O 1
ATOM 1307 N N . CYS A 1 167 ? 9.504 -2.404 -19.089 1.00 11.18 169 CYS A N 1
ATOM 1308 C CA . CYS A 1 167 ? 8.466 -3.298 -19.582 1.00 11.64 169 CYS A CA 1
ATOM 1309 C C . CYS A 1 167 ? 8.632 -4.653 -18.918 1.00 12.29 169 CYS A C 1
ATOM 1310 O O . CYS A 1 167 ? 9.757 -5.083 -18.698 1.00 15.89 169 CYS A O 1
ATOM 1313 N N . ASP A 1 168 ? 7.518 -5.317 -18.629 1.00 10.46 170 ASP A N 1
ATOM 1314 C CA . ASP A 1 168 ? 7.503 -6.551 -17.838 1.00 12.03 170 ASP A CA 1
ATOM 1315 C C . ASP A 1 168 ? 7.461 -7.838 -18.674 1.00 13.86 170 ASP A C 1
ATOM 1316 O O . ASP A 1 168 ? 6.397 -8.205 -19.197 1.00 10.48 170 ASP A O 1
ATOM 1321 N N . ASP A 1 169 ? 8.593 -8.549 -18.760 1.00 12.89 171 ASP A N 1
ATOM 1322 C CA . ASP A 1 169 ? 8.621 -9.762 -19.585 1.00 16.87 171 ASP A CA 1
ATOM 1323 C C . ASP A 1 169 ? 7.818 -10.897 -18.934 1.00 14.28 171 ASP A C 1
ATOM 1324 O O . ASP A 1 169 ? 7.597 -11.949 -19.546 1.00 15.98 171 ASP A O 1
ATOM 1329 N N . ASP A 1 170 ? 7.345 -10.673 -17.716 1.00 13.79 172 ASP A N 1
ATOM 1330 C CA . ASP A 1 170 ? 6.464 -11.634 -17.052 1.00 15.02 172 ASP A CA 1
ATOM 1331 C C . ASP A 1 170 ? 5.041 -11.596 -17.593 1.00 14.84 172 ASP A C 1
ATOM 1332 O O . ASP A 1 170 ? 4.260 -12.530 -17.385 1.00 11.80 172 ASP A O 1
ATOM 1337 N N . TRP A 1 171 ? 4.691 -10.489 -18.245 1.00 11.79 173 TRP A N 1
ATOM 1338 C CA . TRP A 1 171 ? 3.325 -10.242 -18.692 1.00 9.77 173 TRP A CA 1
ATOM 1339 C C . TRP A 1 171 ? 3.328 -9.857 -20.163 1.00 13.97 173 TRP A C 1
ATOM 1340 O O . TRP A 1 171 ? 2.774 -8.831 -20.565 1.00 13.17 173 TRP A O 1
ATOM 1351 N N . GLN A 1 172 ? 3.992 -10.704 -20.941 1.00 12.95 174 GLN A N 1
ATOM 1352 C CA . GLN A 1 172 ? 4.019 -10.649 -22.406 1.00 13.88 174 GLN A CA 1
ATOM 1353 C C . GLN A 1 172 ? 4.488 -9.293 -22.933 1.00 16.14 174 GLN A C 1
ATOM 1354 O O . GLN A 1 172 ? 4.136 -8.890 -24.042 1.00 13.36 174 GLN A O 1
ATOM 1360 N N . ASN A 1 173 ? 5.336 -8.619 -22.158 1.00 12.85 175 ASN A N 1
ATOM 1361 C CA . ASN A 1 173 ? 5.803 -7.283 -22.512 1.00 14.54 175 ASN A CA 1
ATOM 1362 C C . ASN A 1 173 ? 4.663 -6.316 -22.843 1.00 10.19 175 ASN A C 1
ATOM 1363 O O . ASN A 1 173 ? 4.793 -5.459 -23.733 1.00 12.75 175 ASN A O 1
ATOM 1368 N N . LEU A 1 174 ? 3.585 -6.430 -22.076 1.00 11.39 176 LEU A N 1
ATOM 1369 C CA . LEU A 1 174 ? 2.420 -5.576 -22.233 1.00 11.36 176 LEU A CA 1
ATOM 1370 C C . LEU A 1 174 ? 2.292 -4.585 -21.095 1.00 15.09 176 LEU A C 1
ATOM 1371 O O . LEU A 1 174 ? 1.657 -3.537 -21.257 1.00 12.68 176 LEU A O 1
ATOM 1376 N N . LEU A 1 175 ? 2.885 -4.928 -19.945 1.00 11.05 177 LEU A N 1
ATOM 1377 C CA . LEU A 1 175 ? 2.726 -4.157 -18.710 1.00 11.85 177 LEU A CA 1
ATOM 1378 C C . LEU A 1 175 ? 4.054 -3.568 -18.239 1.00 9.67 177 LEU A C 1
ATOM 1379 O O . LEU A 1 175 ? 5.121 -4.007 -18.650 1.00 12.93 177 LEU A O 1
ATOM 1384 N N . CYS A 1 176 ? 3.971 -2.549 -17.392 1.00 10.65 178 CYS A N 1
ATOM 1385 C CA . CYS A 1 176 ? 5.167 -1.887 -16.860 1.00 9.53 178 CYS A CA 1
ATOM 1386 C C . CYS A 1 176 ? 5.417 -2.320 -15.438 1.00 10.02 178 CYS A C 1
ATOM 1387 O O . CYS A 1 176 ? 4.517 -2.265 -14.620 1.00 11.80 178 CYS A O 1
ATOM 1390 N N . ILE A 1 177 ? 6.653 -2.708 -15.123 1.00 9.54 179 ILE A N 1
ATOM 1391 C CA . ILE A 1 177 ? 6.986 -3.158 -13.758 1.00 9.99 179 ILE A CA 1
ATOM 1392 C C . ILE A 1 177 ? 8.100 -2.322 -13.122 1.00 13.31 179 ILE A C 1
ATOM 1393 O O . ILE A 1 177 ? 9.018 -1.872 -13.799 1.00 10.76 179 ILE A O 1
ATOM 1398 N N . GLY A 1 178 ? 8.006 -2.122 -11.811 1.00 14.97 180 GLY A N 1
ATOM 1399 C CA . GLY A 1 178 ? 9.042 -1.424 -11.067 1.00 14.14 180 GLY A CA 1
ATOM 1400 C C . GLY A 1 178 ? 10.296 -2.260 -10.865 1.00 13.30 180 GLY A C 1
ATOM 1401 O O . GLY A 1 178 ? 10.302 -3.463 -11.102 1.00 14.12 180 GLY A O 1
ATOM 1402 N N . HIS A 1 179 ? 11.368 -1.604 -10.423 1.00 15.99 181 HI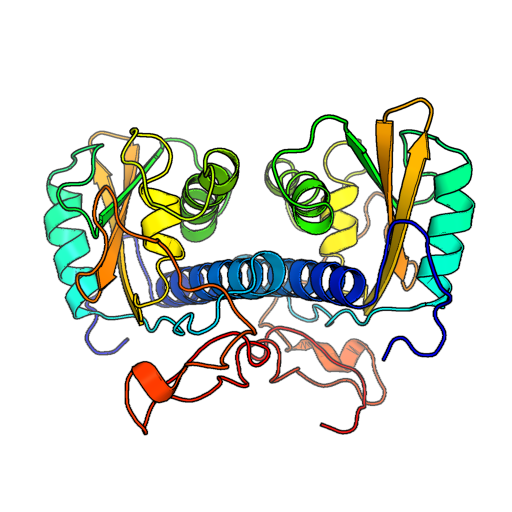S A N 1
ATOM 1403 C CA . HIS A 1 179 ? 12.661 -2.260 -10.232 1.00 19.44 181 HIS A CA 1
ATOM 1404 C C . HIS A 1 179 ? 12.520 -3.448 -9.286 1.00 16.70 181 HIS A C 1
ATOM 1405 O O . HIS A 1 179 ? 11.974 -3.309 -8.193 1.00 20.68 181 HIS A O 1
ATOM 1412 N N . HIS A 1 180 ? 13.006 -4.610 -9.704 1.00 16.20 182 HIS A N 1
ATOM 1413 C CA . HIS A 1 180 ? 12.915 -5.790 -8.857 1.00 18.75 182 HIS A CA 1
ATOM 1414 C C . HIS A 1 180 ? 13.946 -6.810 -9.299 1.00 23.26 182 HIS A C 1
ATOM 1415 O O . HIS A 1 180 ? 14.536 -6.678 -10.364 1.00 23.83 182 HIS A O 1
ATOM 1422 N N . HIS A 1 181 ? 14.162 -7.820 -8.464 1.00 24.64 183 HIS A N 1
ATOM 1423 C CA . HIS A 1 181 ? 15.227 -8.785 -8.694 1.00 24.75 183 HIS A CA 1
ATOM 1424 C C . HIS A 1 181 ? 15.132 -9.447 -10.074 1.00 34.93 183 HIS A C 1
ATOM 1425 O O . HIS A 1 181 ? 15.948 -9.151 -10.947 1.00 45.04 183 HIS A O 1
ATOM 1432 N N . HIS A 1 182 ? 14.139 -10.312 -10.266 1.00 29.53 184 HIS A N 1
ATOM 1433 C CA . HIS A 1 182 ? 13.974 -11.094 -11.510 1.00 35.31 184 HIS A CA 1
ATOM 1434 C C . HIS A 1 182 ? 15.274 -11.329 -12.284 1.00 40.69 184 HIS A C 1
ATOM 1435 O O . HIS A 1 182 ? 15.261 -11.750 -13.441 1.00 49.17 184 HIS A O 1
ATOM 1442 N N . TYR B 1 2 ? 2.950 -14.966 -38.505 1.00 33.13 4 TYR B N 1
ATOM 1443 C CA . TYR B 1 2 ? 1.927 -15.880 -38.997 1.00 33.26 4 TYR B CA 1
ATOM 1444 C C . TYR B 1 2 ? 2.118 -16.157 -40.488 1.00 39.52 4 TYR B C 1
ATOM 1445 O O . TYR B 1 2 ? 1.187 -16.016 -41.285 1.00 41.12 4 TYR B O 1
ATOM 1454 N N . SER B 1 3 ? 3.331 -16.567 -40.848 1.00 42.23 5 SER B N 1
ATOM 1455 C CA . SER B 1 3 ? 3.731 -16.686 -42.245 1.00 41.97 5 SER B CA 1
ATOM 1456 C C . SER B 1 3 ? 2.876 -17.680 -43.027 1.00 41.12 5 SER B C 1
ATOM 1457 O O . SER B 1 3 ? 2.681 -17.524 -44.233 1.00 46.63 5 SER B O 1
ATOM 1460 N N . LEU B 1 4 ? 2.362 -18.697 -42.345 1.00 34.10 6 LEU B N 1
ATOM 1461 C CA . LEU B 1 4 ? 1.563 -19.717 -43.011 1.00 26.11 6 LEU B CA 1
ATOM 1462 C C . LEU B 1 4 ? 0.089 -19.327 -43.106 1.00 21.79 6 LEU B C 1
ATOM 1463 O O . LEU B 1 4 ? -0.723 -20.092 -43.618 1.00 21.98 6 LEU B O 1
ATOM 1468 N N . CYS B 1 5 ? -0.253 -18.149 -42.594 1.00 24.38 7 CYS B N 1
ATOM 1469 C CA . CYS B 1 5 ? -1.617 -17.641 -42.667 1.00 26.02 7 CYS B CA 1
ATOM 1470 C C . CYS B 1 5 ? -1.806 -16.746 -43.883 1.00 23.02 7 CYS B C 1
ATOM 1471 O O . CYS B 1 5 ? -0.992 -15.865 -44.149 1.00 33.07 7 CYS B O 1
ATOM 1474 N N . GLN B 1 6 ? -2.886 -16.958 -44.615 1.00 23.73 8 GLN B N 1
ATOM 1475 C CA . GLN B 1 6 ? -3.126 -16.120 -45.769 1.00 23.50 8 GLN B CA 1
ATOM 1476 C C . GLN B 1 6 ? -3.853 -14.852 -45.337 1.00 26.71 8 GLN B C 1
ATOM 1477 O O . GLN B 1 6 ? -4.349 -14.744 -44.205 1.00 23.38 8 GLN B O 1
ATOM 1483 N N . GLN B 1 7 ? -3.880 -13.879 -46.234 1.00 24.49 9 GLN B N 1
ATOM 1484 C CA . GLN B 1 7 ? -4.659 -12.680 -46.012 1.00 21.57 9 GLN B CA 1
ATOM 1485 C C . GLN B 1 7 ? -6.124 -13.073 -45.844 1.00 21.79 9 GLN B C 1
ATOM 1486 O O . GLN B 1 7 ? -6.647 -13.887 -46.619 1.00 24.73 9 GLN B O 1
ATOM 1492 N N . ARG B 1 8 ? -6.777 -12.497 -44.841 1.00 18.36 10 ARG B N 1
ATOM 1493 C CA . ARG B 1 8 ? -8.210 -12.707 -44.629 1.00 16.59 10 ARG B CA 1
ATOM 1494 C C . ARG B 1 8 ? -8.915 -11.361 -44.558 1.00 16.83 10 ARG B C 1
ATOM 1495 O O . ARG B 1 8 ? -8.318 -10.374 -44.136 1.00 20.44 10 ARG B O 1
ATOM 1503 N N . GLU B 1 9 ? -10.183 -11.320 -44.946 1.00 21.09 11 GLU B N 1
ATOM 1504 C CA . GLU B 1 9 ? -10.905 -10.053 -45.032 1.00 24.12 11 GLU B CA 1
ATOM 1505 C C . GLU B 1 9 ? -11.268 -9.462 -43.672 1.00 25.64 11 GLU B C 1
ATOM 1506 O O . GLU B 1 9 ? -11.275 -8.240 -43.507 1.00 26.94 11 GLU B O 1
ATOM 1512 N N . LYS B 1 10 ? -11.559 -10.315 -42.694 1.00 20.83 12 LYS B N 1
ATOM 1513 C CA . LYS B 1 10 ? -11.994 -9.836 -41.374 1.00 18.85 12 LYS B CA 1
ATOM 1514 C C . LYS B 1 10 ? -11.076 -10.237 -40.223 1.00 23.06 12 LYS B C 1
ATOM 1515 O O . LYS B 1 10 ? -11.386 -9.970 -39.067 1.00 23.53 12 LYS B O 1
ATOM 1521 N N . LEU B 1 11 ? -9.959 -10.874 -40.543 1.00 16.07 13 LEU B N 1
ATOM 1522 C CA . LEU B 1 11 ? -9.020 -11.322 -39.521 1.00 14.28 13 LEU B CA 1
ATOM 1523 C C . LEU B 1 11 ? -7.616 -10.880 -39.925 1.00 15.90 13 LEU B C 1
ATOM 1524 O O . LEU B 1 11 ? -7.187 -11.156 -41.048 1.00 19.49 13 LEU B O 1
ATOM 1529 N N . ASP B 1 12 ? -6.904 -10.196 -39.032 1.00 20.60 14 ASP B N 1
ATOM 1530 C CA . ASP B 1 12 ? -5.520 -9.823 -39.317 1.00 19.92 14 ASP B CA 1
ATOM 1531 C C . ASP B 1 12 ? -4.575 -10.338 -38.235 1.00 21.66 14 ASP B C 1
ATOM 1532 O O . ASP B 1 12 ? -5.009 -11.015 -37.293 1.00 18.79 14 ASP B O 1
ATOM 1537 N N . ASP B 1 13 ? -3.286 -10.038 -38.372 1.00 20.77 15 ASP B N 1
ATOM 1538 C CA . ASP B 1 13 ? -2.292 -10.577 -37.444 1.00 20.49 15 ASP B CA 1
ATOM 1539 C C . ASP B 1 13 ? -2.529 -10.082 -36.029 1.00 21.01 15 ASP B C 1
ATOM 1540 O O . ASP B 1 13 ? -2.387 -10.836 -35.075 1.00 20.61 15 ASP B O 1
ATOM 1545 N N . ASP B 1 14 ? -2.890 -8.811 -35.897 1.00 20.29 16 ASP B N 1
ATOM 1546 C CA . ASP B 1 14 ? -3.180 -8.250 -34.580 1.00 17.08 16 ASP B CA 1
ATOM 1547 C C . ASP B 1 14 ? -4.285 -9.050 -33.890 1.00 13.12 16 ASP B C 1
ATOM 1548 O O . ASP B 1 14 ? -4.201 -9.324 -32.695 1.00 14.94 16 ASP B O 1
ATOM 1553 N N . MET B 1 15 ? -5.300 -9.446 -34.651 1.00 14.45 17 MET B N 1
ATOM 1554 C CA . MET B 1 15 ? -6.397 -10.219 -34.077 1.00 16.40 17 MET B CA 1
ATOM 1555 C C . MET B 1 15 ? -5.983 -11.657 -33.738 1.00 13.88 17 MET B C 1
ATOM 1556 O O . MET B 1 15 ? -6.467 -12.231 -32.752 1.00 13.21 17 MET B O 1
ATOM 1561 N N . ARG B 1 16 ? -5.104 -12.242 -34.545 1.00 12.40 18 ARG B N 1
ATOM 1562 C CA . ARG B 1 16 ? -4.640 -13.600 -34.255 1.00 11.73 18 ARG B CA 1
ATOM 1563 C C . ARG B 1 16 ? -3.888 -13.592 -32.931 1.00 11.17 18 ARG B C 1
ATOM 1564 O O . ARG B 1 16 ? -4.031 -14.497 -32.089 1.00 11.69 18 ARG B O 1
ATOM 1572 N N . GLU B 1 17 ? -3.088 -12.550 -32.744 1.00 12.26 19 GLU B N 1
ATOM 1573 C CA . GLU B 1 17 ? -2.360 -12.384 -31.494 1.00 11.74 19 GLU B CA 1
ATOM 1574 C C . GLU B 1 17 ? -3.291 -12.176 -30.286 1.00 10.91 19 GLU B C 1
ATOM 1575 O O . GLU B 1 17 ? -3.077 -12.779 -29.230 1.00 12.33 19 GLU B O 1
ATOM 1581 N N . MET B 1 18 ? -4.311 -11.326 -30.442 1.00 10.07 20 MET B N 1
ATOM 1582 C CA . MET B 1 18 ? -5.334 -11.136 -29.421 1.00 13.46 20 MET B CA 1
ATOM 1583 C C . MET B 1 18 ? -6.022 -12.452 -29.052 1.00 9.80 20 MET B C 1
ATOM 1584 O O . MET B 1 18 ? -6.145 -12.762 -27.880 1.00 11.08 20 MET B O 1
ATOM 1589 N N . PHE B 1 19 ? -6.447 -13.233 -30.046 1.00 11.75 21 PHE B N 1
ATOM 1590 C CA . PHE B 1 19 ? -7.098 -14.517 -29.767 1.00 8.50 21 PHE B CA 1
ATOM 1591 C C . PHE B 1 19 ? -6.175 -15.402 -28.931 1.00 8.74 21 PHE B C 1
ATOM 1592 O O . PHE B 1 19 ? -6.593 -16.032 -27.959 1.00 10.44 21 PHE B O 1
ATOM 1600 N N . THR B 1 20 ? -4.904 -15.434 -29.313 1.00 9.67 22 THR B N 1
ATOM 1601 C CA . THR B 1 20 ? -3.992 -16.370 -28.667 1.00 11.26 22 THR B CA 1
ATOM 1602 C C . THR B 1 20 ? -3.732 -15.938 -27.241 1.00 10.31 22 THR B C 1
ATOM 1603 O O . THR B 1 20 ? -3.821 -16.741 -26.306 1.00 10.93 22 THR B O 1
ATOM 1607 N N . GLU B 1 21 ? -3.429 -14.661 -27.052 1.00 11.39 23 GLU B N 1
ATOM 1608 C CA . GLU B 1 21 ? -3.144 -14.180 -25.707 1.00 11.41 23 GLU B CA 1
ATOM 1609 C C . GLU B 1 21 ? -4.384 -14.217 -24.823 1.00 11.70 23 GLU B C 1
ATOM 1610 O O . GLU B 1 21 ? -4.284 -14.467 -23.627 1.00 8.55 23 GLU B O 1
ATOM 1616 N N . LEU B 1 22 ? -5.557 -13.971 -25.397 1.00 8.76 24 LEU B N 1
ATOM 1617 C CA . LEU B 1 22 ? -6.788 -14.057 -24.611 1.00 10.55 24 LEU B CA 1
ATOM 1618 C C . LEU B 1 22 ? -6.981 -15.476 -24.072 1.00 11.13 24 LEU B C 1
ATOM 1619 O O . LEU B 1 22 ? -7.217 -15.680 -22.870 1.00 9.26 24 LEU B O 1
ATOM 1624 N N . HIS B 1 23 ? -6.824 -16.455 -24.955 1.00 9.59 25 HIS B N 1
ATOM 1625 C CA . HIS B 1 23 ? -6.945 -17.861 -24.567 1.00 8.16 25 HIS B CA 1
ATOM 1626 C C . HIS B 1 23 ? -5.917 -18.248 -23.501 1.00 7.39 25 HIS B C 1
ATOM 1627 O O . HIS B 1 23 ? -6.257 -18.946 -22.538 1.00 9.32 25 HIS B O 1
ATOM 1634 N N . ASN B 1 24 ? -4.666 -17.835 -23.673 1.00 9.88 26 ASN B N 1
ATOM 1635 C CA . ASN B 1 24 ? -3.671 -18.201 -22.665 1.00 7.81 26 ASN B CA 1
ATOM 1636 C C . ASN B 1 24 ? -3.939 -17.512 -21.330 1.00 10.98 26 ASN B C 1
ATOM 1637 O O . ASN B 1 24 ? -3.678 -18.093 -20.281 1.00 9.42 26 ASN B O 1
ATOM 1642 N N . GLY B 1 25 ? -4.494 -16.298 -21.364 1.00 10.82 27 GLY B N 1
ATOM 1643 C CA . GLY B 1 25 ? -4.869 -15.608 -20.132 1.00 8.09 27 GLY B CA 1
ATOM 1644 C C . GLY B 1 25 ? -5.974 -16.356 -19.399 1.00 10.08 27 GLY B C 1
ATOM 1645 O O . GLY B 1 25 ? -5.943 -16.488 -18.167 1.00 10.21 27 GLY B O 1
ATOM 1646 N N . TYR B 1 26 ? -6.945 -16.854 -20.165 1.00 10.98 28 TYR B N 1
ATOM 1647 C CA . TYR B 1 26 ? -8.033 -17.662 -19.623 1.00 9.08 28 TYR B CA 1
ATOM 1648 C C . TYR B 1 26 ? -7.473 -18.935 -19.006 1.00 9.19 28 TYR B C 1
ATOM 1649 O O . TYR B 1 26 ? -7.903 -19.358 -17.927 1.00 9.92 28 TYR B O 1
ATOM 1658 N N . ARG B 1 27 ? -6.551 -19.572 -19.726 1.00 7.72 29 ARG B N 1
ATOM 1659 C CA . ARG B 1 27 ? -5.986 -20.844 -19.277 1.00 7.99 29 ARG B CA 1
ATOM 1660 C C . ARG B 1 27 ? -5.145 -20.653 -18.015 1.00 9.98 29 ARG B C 1
ATOM 1661 O O . ARG B 1 27 ? -5.162 -21.508 -17.119 1.00 8.90 29 ARG B O 1
ATOM 1669 N N . ALA B 1 28 ? -4.431 -19.534 -17.938 1.00 9.18 30 ALA B N 1
ATOM 1670 C CA . ALA B 1 28 ? -3.645 -19.204 -16.727 1.00 7.80 30 ALA B CA 1
ATOM 1671 C C . ALA B 1 28 ? -4.559 -18.915 -15.542 1.00 7.90 30 ALA B C 1
ATOM 1672 O O . ALA B 1 28 ? -4.329 -19.405 -14.418 1.00 8.96 30 ALA B O 1
ATOM 1674 N N . ALA B 1 29 ? -5.585 -18.115 -15.784 1.00 9.05 31 ALA B N 1
ATOM 1675 C CA . ALA B 1 29 ? -6.552 -17.836 -14.742 1.00 10.79 31 ALA B CA 1
ATOM 1676 C C . ALA B 1 29 ? -7.175 -19.134 -14.253 1.00 9.72 31 ALA B C 1
ATOM 1677 O O . ALA B 1 29 ? -7.312 -19.351 -13.059 1.00 10.77 31 ALA B O 1
ATOM 1679 N N . PHE B 1 30 ? -7.564 -19.994 -15.194 1.00 9.09 32 PHE B N 1
ATOM 1680 C CA . PHE B 1 30 ? -8.201 -21.253 -14.827 1.00 9.12 32 PHE B CA 1
ATOM 1681 C C . PHE B 1 30 ? -7.218 -22.135 -14.045 1.00 10.00 32 PHE B C 1
ATOM 1682 O O . PHE B 1 30 ? -7.570 -22.723 -13.015 1.00 9.24 32 PHE B O 1
ATOM 1690 N N . ALA B 1 31 ? -5.978 -22.208 -14.510 1.00 8.23 33 ALA B N 1
ATOM 1691 C CA . ALA B 1 31 ? -4.971 -23.041 -13.843 1.00 7.80 33 ALA B CA 1
ATOM 1692 C C . ALA B 1 31 ? -4.721 -22.583 -12.399 1.00 7.91 33 ALA B C 1
ATOM 1693 O O . ALA B 1 31 ? -4.607 -23.420 -11.505 1.00 12.40 33 ALA B O 1
ATOM 1695 N N . ARG B 1 32 ? -4.676 -21.268 -12.174 1.00 10.22 34 ARG B N 1
ATOM 1696 C CA . ARG B 1 32 ? -4.378 -20.732 -10.851 1.00 11.83 34 ARG B CA 1
ATOM 1697 C C . ARG B 1 32 ? -5.551 -20.928 -9.894 1.00 13.09 34 ARG B C 1
ATOM 1698 O O . ARG B 1 32 ? -5.361 -21.166 -8.699 1.00 14.49 34 ARG B O 1
ATOM 1706 N N . ASN B 1 33 ? -6.759 -20.804 -10.417 1.00 9.61 35 ASN B N 1
ATOM 1707 C CA . ASN B 1 33 ? -7.949 -20.887 -9.567 1.00 8.34 35 ASN B CA 1
ATOM 1708 C C . ASN B 1 33 ? -8.486 -22.291 -9.362 1.00 13.66 35 ASN B C 1
ATOM 1709 O O . ASN B 1 33 ? -9.043 -22.591 -8.306 1.00 17.79 35 ASN B O 1
ATOM 1714 N N . TYR B 1 34 ? -8.301 -23.162 -10.348 1.00 12.55 36 TYR B N 1
ATOM 1715 C CA . TYR B 1 34 ? -8.752 -24.553 -10.231 1.00 10.57 36 TYR B CA 1
ATOM 1716 C C . TYR B 1 34 ? -7.644 -25.548 -9.904 1.00 12.34 36 TYR B C 1
ATOM 1717 O O . TYR B 1 34 ? -7.925 -26.688 -9.538 1.00 16.42 36 TYR B O 1
ATOM 1726 N N . LYS B 1 35 ? -6.396 -25.103 -10.017 1.00 12.11 37 LYS B N 1
ATOM 1727 C CA . LYS B 1 35 ? -5.212 -25.929 -9.743 1.00 8.84 37 LYS B CA 1
ATOM 1728 C C . LYS B 1 35 ? -5.148 -27.090 -10.718 1.00 14.33 37 LYS B C 1
ATOM 1729 O O . LYS B 1 35 ? -5.454 -28.229 -10.383 1.00 13.65 37 LYS B O 1
ATOM 1735 N N . THR B 1 36 ? -4.754 -26.756 -11.943 1.00 11.74 38 THR B N 1
ATOM 1736 C CA . THR B 1 36 ? -4.596 -27.716 -13.035 1.00 10.83 38 THR B CA 1
ATOM 1737 C C . THR B 1 36 ? -3.114 -27.989 -13.220 1.00 11.89 38 THR B C 1
ATOM 1738 O O . THR B 1 36 ? -2.317 -27.057 -13.415 1.00 11.79 38 THR B O 1
ATOM 1742 N N . SER B 1 37 ? -2.743 -29.261 -13.135 1.00 9.46 39 SER B N 1
ATOM 1743 C CA . SER B 1 37 ? -1.341 -29.617 -13.049 1.00 11.01 39 SER B CA 1
ATOM 1744 C C . SER B 1 37 ? -0.590 -29.645 -14.378 1.00 11.46 39 SER B C 1
ATOM 1745 O O . SER B 1 37 ? 0.640 -29.698 -14.375 1.00 11.81 39 SER B O 1
ATOM 1748 N N . LYS B 1 38 ? -1.294 -29.623 -15.506 1.00 10.48 40 LYS B N 1
ATOM 1749 C CA . LYS B 1 38 ? -0.600 -29.676 -16.800 1.00 12.31 40 LYS B CA 1
ATOM 1750 C C . LYS B 1 38 ? -1.411 -28.992 -17.902 1.00 9.25 40 LYS B C 1
ATOM 1751 O O . LYS B 1 38 ? -1.768 -29.592 -18.933 1.00 9.29 40 LYS B O 1
ATOM 1757 N N . MET B 1 39 ? -1.691 -27.720 -17.659 1.00 9.95 41 MET B N 1
ATOM 1758 C CA . MET B 1 39 ? -2.357 -26.860 -18.636 1.00 8.62 41 ME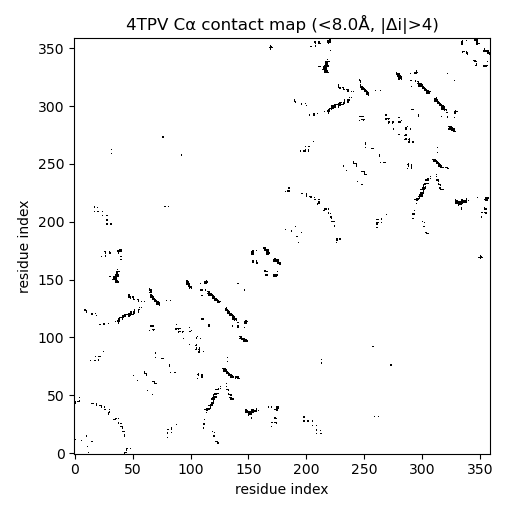T B CA 1
ATOM 1759 C C . MET B 1 39 ? -1.347 -26.347 -19.672 1.00 10.72 41 MET B C 1
ATOM 1760 O O . MET B 1 39 ? -0.440 -25.565 -19.339 1.00 11.87 41 MET B O 1
ATOM 1765 N N . ARG B 1 40 ? -1.496 -26.765 -20.928 1.00 8.80 42 ARG B N 1
ATOM 1766 C CA . ARG B 1 40 ? -0.540 -26.352 -21.948 1.00 9.74 42 ARG B CA 1
ATOM 1767 C C . ARG B 1 40 ? -0.744 -24.912 -22.420 1.00 13.14 42 ARG B C 1
ATOM 1768 O O . ARG B 1 40 ? -1.870 -24.420 -22.512 1.00 10.85 42 ARG B O 1
ATOM 1776 N N . THR B 1 41 ? 0.369 -24.237 -22.697 1.00 11.00 43 THR B N 1
ATOM 1777 C CA . THR B 1 41 ? 0.350 -22.978 -23.432 1.00 9.72 43 THR B CA 1
ATOM 1778 C C . THR B 1 41 ? -0.177 -23.258 -24.831 1.00 8.95 43 THR B C 1
ATOM 1779 O O . THR B 1 41 ? 0.243 -24.230 -25.464 1.00 13.02 43 THR B O 1
ATOM 1783 N N . MET B 1 42 ? -1.083 -22.404 -25.298 1.00 8.72 44 MET B N 1
ATOM 1784 C CA . MET B 1 42 ? -1.551 -22.465 -26.681 1.00 9.05 44 MET B CA 1
ATOM 1785 C C . MET B 1 42 ? -0.683 -21.627 -27.621 1.00 10.57 44 MET B C 1
ATOM 1786 O O . MET B 1 42 ? -0.226 -20.526 -27.275 1.00 11.58 44 MET B O 1
ATOM 1791 N N . VAL B 1 43 ? -0.475 -22.173 -28.812 1.00 11.71 45 VAL B N 1
ATOM 1792 C CA . VAL B 1 43 ? 0.218 -21.470 -29.875 1.00 13.86 45 VAL B CA 1
ATOM 1793 C C . VAL B 1 43 ? -0.731 -21.376 -31.064 1.00 9.85 45 VAL B C 1
ATOM 1794 O O . VAL B 1 43 ? -1.494 -22.301 -31.316 1.00 12.59 45 VAL B O 1
ATOM 1798 N N . TYR B 1 44 ? -0.695 -20.243 -31.754 1.00 10.23 46 TYR B N 1
ATOM 1799 C CA . TYR B 1 44 ? -1.550 -20.065 -32.923 1.00 11.07 46 TYR B CA 1
ATOM 1800 C C . TYR B 1 44 ? -1.076 -20.984 -34.049 1.00 13.91 46 TYR B C 1
ATOM 1801 O O . TYR B 1 44 ? 0.130 -21.137 -34.274 1.00 15.96 46 TYR B O 1
ATOM 1810 N N . ASP B 1 45 ? -2.027 -21.600 -34.761 1.00 11.07 47 ASP B N 1
ATOM 1811 C CA . ASP B 1 45 ? -1.720 -22.580 -35.783 1.00 12.75 47 ASP B CA 1
ATOM 1812 C C . ASP B 1 45 ? -2.476 -22.259 -37.072 1.00 16.68 47 ASP B C 1
ATOM 1813 O O . ASP B 1 45 ? -3.702 -22.373 -37.130 1.00 14.61 47 ASP B O 1
ATOM 1818 N N . CYS B 1 46 ? -1.748 -21.848 -38.103 1.00 14.89 48 CYS B N 1
ATOM 1819 C CA . CYS B 1 46 ? -2.389 -21.426 -39.348 1.00 14.56 48 CYS B CA 1
ATOM 1820 C C . CYS B 1 46 ? -3.074 -22.574 -40.078 1.00 14.76 48 CYS B C 1
ATOM 1821 O O . CYS B 1 46 ? -3.998 -22.339 -40.859 1.00 18.55 48 CYS B O 1
ATOM 1824 N N . THR B 1 47 ? -2.666 -23.817 -39.811 1.00 16.09 49 THR B N 1
ATOM 1825 C CA . THR B 1 47 ? -3.379 -24.962 -40.375 1.00 19.26 49 THR B CA 1
ATOM 1826 C C . THR B 1 47 ? -4.771 -25.087 -39.761 1.00 14.63 49 THR B C 1
ATOM 1827 O O . THR B 1 47 ? -5.757 -25.282 -40.483 1.00 15.62 49 THR B O 1
ATOM 1831 N N . LEU B 1 48 ? -4.855 -24.971 -38.434 1.00 12.25 50 LEU B N 1
ATOM 1832 C CA . LEU B 1 48 ? -6.159 -24.922 -37.767 1.00 11.72 50 LEU B CA 1
ATOM 1833 C C . LEU B 1 48 ? -6.983 -23.713 -38.223 1.00 13.25 50 LEU B C 1
ATOM 1834 O O . LEU B 1 48 ? -8.220 -23.791 -38.272 1.00 15.57 50 LEU B O 1
ATOM 1839 N N . GLU B 1 49 ? -6.331 -22.590 -38.531 1.00 12.52 51 GLU B N 1
ATOM 1840 C CA . GLU B 1 49 ? -7.091 -21.444 -39.053 1.00 12.81 51 GLU B CA 1
ATOM 1841 C C . GLU B 1 49 ? -7.804 -21.812 -40.360 1.00 13.29 51 GLU B C 1
ATOM 1842 O O . GLU B 1 49 ? -8.975 -21.462 -40.562 1.00 13.37 51 GLU B O 1
ATOM 1848 N N . GLU B 1 50 ? -7.106 -22.522 -41.245 1.00 15.53 52 GLU B N 1
ATOM 1849 C CA . GLU B 1 50 ? -7.708 -22.948 -42.508 1.00 13.63 52 GLU B CA 1
ATOM 1850 C C . GLU B 1 50 ? -8.910 -23.842 -42.227 1.00 14.53 52 GLU B C 1
ATOM 1851 O O . GLU B 1 50 ? -9.969 -23.699 -42.854 1.00 17.97 52 GLU B O 1
ATOM 1857 N N . LYS B 1 51 ? -8.755 -24.766 -41.286 1.00 12.21 53 LYS B N 1
ATOM 1858 C CA . LYS B 1 51 ? -9.881 -25.627 -40.923 1.00 13.75 53 LYS B CA 1
ATOM 1859 C C . LYS B 1 51 ? -11.043 -24.801 -40.370 1.00 13.12 53 LYS B C 1
ATOM 1860 O O . LYS B 1 51 ? -12.202 -25.088 -40.647 1.00 15.74 53 LYS B O 1
ATOM 1866 N N . ALA B 1 52 ? -10.730 -23.781 -39.575 1.00 11.62 54 ALA B N 1
ATOM 1867 C CA . ALA B 1 52 ? -11.769 -22.933 -39.024 1.00 10.86 54 ALA B CA 1
ATOM 1868 C C . ALA B 1 52 ? -12.530 -22.196 -40.115 1.00 11.30 54 ALA B C 1
ATOM 1869 O O . ALA B 1 52 ? -13.742 -22.060 -40.025 1.00 12.29 54 ALA B O 1
ATOM 1871 N N . TYR B 1 53 ? -11.826 -21.706 -41.137 1.00 13.30 55 TYR B N 1
ATOM 1872 C CA . TYR B 1 53 ? -12.506 -21.016 -42.234 1.00 14.98 55 TYR B CA 1
ATOM 1873 C C . TYR B 1 53 ? -13.365 -21.970 -43.041 1.00 14.50 55 TYR B C 1
ATOM 1874 O O . TYR B 1 53 ? -14.475 -21.612 -43.413 1.00 14.68 55 TYR B O 1
ATOM 1883 N N . LYS B 1 54 ? -12.863 -23.169 -43.322 1.00 15.38 56 LYS B N 1
ATOM 1884 C CA . LYS B 1 54 ? -13.675 -24.155 -44.037 1.00 14.69 56 LYS B CA 1
ATOM 1885 C C . LYS B 1 54 ? -14.975 -24.427 -43.278 1.00 14.87 56 LYS B C 1
ATOM 1886 O O . LYS B 1 54 ? -16.057 -24.506 -43.873 1.00 18.15 56 LYS B O 1
ATOM 1892 N N . SER B 1 55 ? -14.886 -24.536 -41.962 1.00 14.28 57 SER B N 1
ATOM 1893 C CA . SER B 1 55 ? -16.083 -24.834 -41.19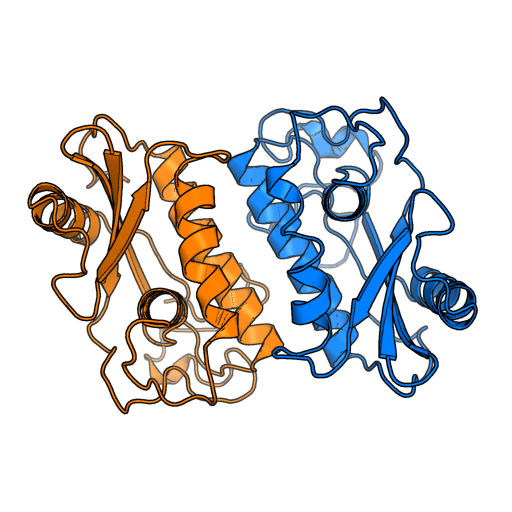0 1.00 13.96 57 SER B CA 1
ATOM 1894 C C . SER B 1 55 ? -16.982 -23.608 -41.026 1.00 16.47 57 SER B C 1
ATOM 1895 O O . SER B 1 55 ? -18.215 -23.709 -41.146 1.00 16.98 57 SER B O 1
ATOM 1898 N N . ALA B 1 56 ? -16.366 -22.459 -40.753 1.00 14.00 58 ALA B N 1
ATOM 1899 C CA . ALA B 1 56 ? -17.099 -21.203 -40.618 1.00 12.43 58 ALA B CA 1
ATOM 1900 C C . ALA B 1 56 ? -17.922 -20.870 -41.855 1.00 14.94 58 ALA B C 1
ATOM 1901 O O . ALA B 1 56 ? -19.043 -20.368 -41.740 1.00 15.99 58 ALA B O 1
ATOM 1903 N N . GLU B 1 57 ? -17.373 -21.146 -43.035 1.00 14.09 59 GLU B N 1
ATOM 1904 C CA . GLU B 1 57 ? -18.062 -20.814 -44.287 1.00 14.69 59 GLU B CA 1
ATOM 1905 C C . GLU B 1 57 ? -19.350 -21.619 -44.489 1.00 16.41 59 GLU B C 1
ATOM 1906 O O . GLU B 1 57 ? -20.148 -21.298 -45.367 1.00 15.56 59 GLU B O 1
ATOM 1912 N N . LYS B 1 58 ? -19.558 -22.650 -43.675 1.00 17.71 60 LYS B N 1
ATOM 1913 C CA . LYS B 1 58 ? -20.808 -23.413 -43.730 1.00 17.66 60 LYS B CA 1
ATOM 1914 C C . LYS B 1 58 ? -21.964 -22.579 -43.154 1.00 17.72 60 LYS B C 1
ATOM 1915 O O . LYS B 1 58 ? -23.140 -22.830 -43.434 1.00 16.51 60 LYS B O 1
ATOM 1921 N N . CYS B 1 59 ? -21.600 -21.597 -42.337 1.00 16.16 61 CYS B N 1
ATOM 1922 C CA . CYS B 1 59 ? -22.548 -20.683 -41.699 1.00 15.37 61 CYS B CA 1
ATOM 1923 C C . CYS B 1 59 ? -23.523 -21.390 -40.766 1.00 16.87 61 CYS B C 1
ATOM 1924 O O . CYS B 1 59 ? -24.645 -20.934 -40.551 1.00 19.71 61 CYS B O 1
ATOM 1927 N N . SER B 1 60 ? -23.085 -22.506 -40.198 1.00 16.08 62 SER B N 1
ATOM 1928 C CA . SER B 1 60 ? -23.800 -23.104 -39.086 1.00 14.49 62 SER B CA 1
ATOM 1929 C C . SER B 1 60 ? -23.649 -22.257 -37.814 1.00 14.59 62 SER B C 1
ATOM 1930 O O . SER B 1 60 ? -22.666 -21.541 -37.640 1.00 16.47 62 SER B O 1
ATOM 1933 N N . GLU B 1 61 ? -24.626 -22.352 -36.925 1.00 14.68 63 GLU B N 1
ATOM 1934 C CA . GLU B 1 61 ? -24.551 -21.642 -35.661 1.00 15.31 63 GLU B CA 1
ATOM 1935 C C . GLU B 1 61 ? -24.138 -22.595 -34.546 1.00 19.12 63 GLU B C 1
ATOM 1936 O O . GLU B 1 61 ? -24.009 -22.178 -33.397 1.00 21.59 63 GLU B O 1
ATOM 1942 N N . GLU B 1 62 ? -23.951 -23.865 -34.901 1.00 18.01 64 GLU B N 1
ATOM 1943 C CA . GLU B 1 62 ? -23.519 -24.915 -33.967 1.00 18.85 64 GLU B CA 1
ATOM 1944 C C . GLU B 1 62 ? -22.159 -25.459 -34.382 1.00 12.58 64 GLU B C 1
ATOM 1945 O O . GLU B 1 62 ? -21.846 -25.488 -35.566 1.00 15.33 64 GLU B O 1
ATOM 1951 N N . PRO B 1 63 ? -21.354 -25.922 -33.409 1.00 11.52 65 PRO B N 1
ATOM 1952 C CA . PRO B 1 63 ? -20.074 -26.549 -33.775 1.00 12.78 65 PRO B CA 1
ATOM 1953 C C . PRO B 1 63 ? -20.248 -27.847 -34.544 1.00 14.64 65 PRO B C 1
ATOM 1954 O O . PRO B 1 63 ? -21.188 -28.599 -34.272 1.00 16.71 65 PRO B O 1
ATOM 1958 N N . SER B 1 64 ? -19.328 -28.112 -35.466 1.00 13.06 66 SER B N 1
ATOM 1959 C CA . SER B 1 64 ? -19.373 -29.302 -36.320 1.00 21.62 66 SER B CA 1
ATOM 1960 C C . SER B 1 64 ? -18.478 -30.430 -35.812 1.00 17.74 66 SER B C 1
ATOM 1961 O O . SER B 1 64 ? -18.520 -31.556 -36.317 1.00 21.07 66 SER B O 1
ATOM 1964 N N . SER B 1 65 ? -17.627 -30.129 -34.841 1.00 11.82 67 SER B N 1
ATOM 1965 C CA . SER B 1 65 ? -16.854 -31.186 -34.199 1.00 14.41 67 SER B CA 1
ATOM 1966 C C . SER B 1 65 ? -16.579 -30.814 -32.759 1.00 16.71 67 SER B C 1
ATOM 1967 O O . SER B 1 65 ? -16.821 -29.674 -32.368 1.00 13.73 67 SER B O 1
ATOM 1970 N N . GLU B 1 66 ? -16.064 -31.765 -31.976 1.00 12.49 68 GLU B N 1
ATOM 1971 C CA . GLU B 1 66 ? -15.801 -31.512 -30.561 1.00 9.86 68 GLU B CA 1
ATOM 1972 C C . GLU B 1 66 ? -14.750 -30.441 -30.352 1.00 10.73 68 GLU B C 1
ATOM 1973 O O . GLU B 1 66 ? -14.730 -29.788 -29.309 1.00 12.40 68 GLU B O 1
ATOM 1979 N N . GLU B 1 67 ? -13.864 -30.263 -31.323 1.00 8.90 69 GLU B N 1
ATOM 1980 C CA . GLU B 1 67 ? -12.755 -29.313 -31.124 1.00 8.78 69 GLU B CA 1
ATOM 1981 C C . GLU B 1 67 ? -13.006 -27.947 -31.739 1.00 10.19 69 GLU B C 1
ATOM 1982 O O . GLU B 1 67 ? -12.067 -27.179 -31.958 1.00 11.02 69 GLU B O 1
ATOM 1988 N N . GLU B 1 68 ? -14.278 -27.632 -31.975 1.00 10.41 70 GLU B N 1
ATOM 1989 C CA . GLU B 1 68 ? -14.669 -26.351 -32.554 1.00 10.91 70 GLU B CA 1
ATOM 1990 C C . GLU B 1 68 ? -15.531 -25.528 -31.603 1.00 8.67 70 GLU B C 1
ATOM 1991 O O . GLU B 1 68 ? -16.458 -26.053 -30.985 1.00 9.00 70 GLU B O 1
ATOM 1997 N N . ASN B 1 69 ? -15.213 -24.236 -31.503 1.00 9.14 71 ASN B N 1
ATOM 1998 C CA . ASN B 1 69 ? -16.042 -23.227 -30.830 1.00 9.76 71 ASN B CA 1
ATOM 1999 C C . ASN B 1 69 ? -16.654 -22.300 -31.859 1.00 10.19 71 ASN B C 1
ATOM 2000 O O . ASN B 1 69 ? -16.011 -21.964 -32.852 1.00 10.33 71 ASN B O 1
ATOM 2005 N N . VAL B 1 70 ? -17.885 -21.867 -31.604 1.00 11.92 72 VAL B N 1
ATOM 2006 C CA . VAL B 1 70 ? -18.593 -20.963 -32.498 1.00 9.10 72 VAL B CA 1
ATOM 2007 C C . VAL B 1 70 ? -19.249 -19.858 -31.668 1.00 9.85 72 VAL B C 1
ATOM 2008 O O . VAL B 1 70 ? -19.753 -20.100 -30.560 1.00 11.08 72 VAL B O 1
ATOM 2012 N N . ASP B 1 71 ? -19.217 -18.639 -32.204 1.00 9.90 73 ASP B N 1
ATOM 2013 C CA . ASP B 1 71 ? -19.962 -17.529 -31.631 1.00 11.06 73 ASP B CA 1
ATOM 2014 C C . ASP B 1 71 ? -20.644 -16.812 -32.774 1.00 9.68 73 ASP B C 1
ATOM 2015 O O . ASP B 1 71 ? -20.084 -16.716 -33.876 1.00 15.07 73 ASP B O 1
ATOM 2020 N N . VAL B 1 72 ? -21.864 -16.340 -32.530 1.00 12.76 74 VAL B N 1
ATOM 2021 C CA . VAL B 1 72 ? -22.670 -15.655 -33.540 1.00 13.21 74 VAL B CA 1
ATOM 2022 C C . VAL B 1 72 ? -23.227 -14.368 -32.937 1.00 14.23 74 VAL B C 1
ATOM 2023 O O . VAL B 1 72 ? -23.785 -14.392 -31.839 1.00 17.13 74 VAL B O 1
ATOM 2027 N N . PHE B 1 73 ? -23.082 -13.254 -33.643 1.00 15.86 75 PHE B N 1
ATOM 2028 C CA . PHE B 1 73 ? -23.656 -11.992 -33.164 1.00 15.44 75 PHE B CA 1
ATOM 2029 C C . PHE B 1 73 ? -23.857 -11.005 -34.300 1.00 20.31 75 PHE B C 1
ATOM 2030 O O . PHE B 1 73 ? -23.172 -11.065 -35.316 1.00 18.95 75 PHE B O 1
ATOM 2038 N N . SER B 1 74 ? -24.813 -10.099 -34.133 1.00 26.24 76 SER B N 1
ATOM 2039 C CA . SER B 1 74 ? -24.905 -8.974 -35.050 1.00 33.04 76 SER B CA 1
ATOM 2040 C C . SER B 1 74 ? -24.120 -7.816 -34.449 1.00 41.17 76 SER B C 1
ATOM 2041 O O . SER B 1 74 ? -23.079 -7.410 -34.967 1.00 46.63 76 SER B O 1
ATOM 2044 N N . ALA B 1 75 ? -24.604 -7.305 -33.328 1.00 40.31 77 ALA B N 1
ATOM 2045 C CA . ALA B 1 75 ? -23.944 -6.186 -32.683 1.00 41.63 77 ALA B CA 1
ATOM 2046 C C . ALA B 1 75 ? -22.877 -6.679 -31.710 1.00 37.72 77 ALA B C 1
ATOM 2047 O O . ALA B 1 75 ? -23.188 -7.339 -30.718 1.00 45.37 77 ALA B O 1
ATOM 2049 N N . ALA B 1 76 ? -21.616 -6.386 -32.009 1.00 30.17 78 ALA B N 1
ATOM 2050 C CA . ALA B 1 76 ? -20.555 -6.575 -31.018 1.00 22.85 78 ALA B CA 1
ATOM 2051 C C . ALA B 1 76 ? -20.225 -5.242 -30.352 1.00 25.32 78 ALA B C 1
ATOM 2052 O O . ALA B 1 76 ? -19.993 -4.237 -31.032 1.00 28.02 78 ALA B O 1
ATOM 2054 N N . THR B 1 77 ? -20.222 -5.244 -29.022 1.00 20.63 79 THR B N 1
ATOM 2055 C CA . THR B 1 77 ? -19.875 -4.075 -28.216 1.00 19.90 79 THR B CA 1
ATOM 2056 C C . THR B 1 77 ? -18.361 -3.900 -28.144 1.00 18.38 79 THR B C 1
ATOM 2057 O O . THR B 1 77 ? -17.845 -2.780 -28.198 1.00 19.42 79 THR B O 1
ATOM 2061 N N . LEU B 1 78 ? -17.667 -5.031 -28.023 1.00 16.09 80 LEU B N 1
ATOM 2062 C CA . LEU B 1 78 ? -16.213 -5.071 -27.873 1.00 13.03 80 LEU B CA 1
ATOM 2063 C C . LEU B 1 78 ? -15.556 -5.407 -29.212 1.00 15.31 80 LEU B C 1
ATOM 2064 O O . LEU B 1 78 ? -16.271 -5.635 -30.200 1.00 21.39 80 LEU B O 1
ATOM 2069 N N . ASN B 1 79 ? -14.225 -5.494 -29.265 1.00 11.49 81 ASN B N 1
ATOM 2070 C CA . ASN B 1 79 ? -13.610 -5.932 -30.526 1.00 13.09 81 ASN B CA 1
ATOM 2071 C C . ASN B 1 79 ? -13.950 -7.419 -30.701 1.00 11.58 81 ASN B C 1
ATOM 2072 O O . ASN B 1 79 ? -14.450 -8.048 -29.768 1.00 14.18 81 ASN B O 1
ATOM 2077 N N . ILE B 1 80 ? -13.738 -7.970 -31.897 1.00 10.93 82 ILE B N 1
ATOM 2078 C CA . ILE B 1 80 ? -14.224 -9.323 -32.161 1.00 13.03 82 ILE B CA 1
ATOM 2079 C C . ILE B 1 80 ? -13.606 -10.385 -31.237 1.00 13.01 82 ILE B C 1
ATOM 2080 O O . ILE B 1 80 ? -14.337 -11.205 -30.681 1.00 13.70 82 ILE B O 1
ATOM 2085 N N . PRO B 1 81 ? -12.272 -10.358 -31.024 1.00 10.62 83 PRO B N 1
ATOM 2086 C CA . PRO B 1 81 ? -11.668 -11.385 -30.164 1.00 12.85 83 PRO B CA 1
ATOM 2087 C C . PRO B 1 81 ? -12.215 -11.352 -28.734 1.00 14.90 83 PRO B C 1
ATOM 2088 O O . PRO B 1 81 ? -12.491 -12.412 -28.157 1.00 14.54 83 PRO B O 1
ATOM 2092 N N . LEU B 1 82 ? -12.388 -10.157 -28.174 1.00 10.81 84 LEU B N 1
ATOM 2093 C CA . LEU B 1 82 ? -12.974 -10.026 -26.843 1.00 12.89 84 LEU B CA 1
ATOM 2094 C C . LEU B 1 82 ? -14.446 -10.413 -26.800 1.00 11.65 84 LEU B C 1
ATOM 2095 O O . LEU B 1 82 ? -14.903 -11.041 -25.849 1.00 14.36 84 LEU B O 1
ATOM 2100 N N . GLU B 1 83 ? -15.201 -10.013 -27.819 1.00 11.23 85 GLU B N 1
ATOM 2101 C CA . GLU B 1 83 ? -16.607 -10.380 -27.853 1.00 10.00 85 GLU B CA 1
ATOM 2102 C C . GLU B 1 83 ? -16.775 -11.903 -27.823 1.00 11.35 85 GLU B C 1
ATOM 2103 O O . GLU B 1 83 ? -17.534 -12.426 -27.005 1.00 13.28 85 GLU B O 1
ATOM 2109 N N . ALA B 1 84 ? -16.055 -12.617 -28.694 1.00 12.19 86 ALA B N 1
ATOM 2110 C CA . ALA B 1 84 ? -16.188 -14.081 -28.754 1.00 11.73 86 ALA B CA 1
ATOM 2111 C C . ALA B 1 84 ? -15.575 -14.737 -27.539 1.00 10.78 86 ALA B C 1
ATOM 2112 O O . ALA B 1 84 ? -16.162 -15.645 -26.956 1.00 12.88 86 ALA B O 1
ATOM 2114 N N . GLY B 1 85 ? -14.398 -14.261 -27.149 1.00 10.42 87 GLY B N 1
ATOM 2115 C CA . GLY B 1 85 ? -13.729 -14.789 -25.974 1.00 10.99 87 GLY B CA 1
ATOM 2116 C C . GLY B 1 85 ? -14.570 -14.669 -24.718 1.00 11.86 87 GLY B C 1
ATOM 2117 O O . GLY B 1 85 ? -14.682 -15.633 -23.956 1.00 11.77 87 GLY B O 1
ATOM 2118 N N . ASN B 1 86 ? -15.170 -13.499 -24.495 1.00 10.08 88 ASN B N 1
ATOM 2119 C CA . ASN B 1 86 ? -16.015 -13.304 -23.326 1.00 13.74 88 ASN B CA 1
ATOM 2120 C C . ASN B 1 86 ? -17.241 -14.209 -23.326 1.00 12.00 88 ASN B C 1
ATOM 2121 O O . ASN B 1 86 ? -17.639 -14.723 -22.285 1.00 14.51 88 ASN B O 1
ATOM 2126 N N . SER B 1 87 ? -17.836 -14.417 -24.494 1.00 9.64 89 SER B N 1
ATOM 2127 C CA . SER B 1 87 ? -19.022 -15.252 -24.600 1.00 11.56 89 SER B CA 1
ATOM 2128 C C . SER B 1 87 ? -18.683 -16.693 -24.226 1.00 12.84 89 SER B C 1
ATOM 2129 O O . SER B 1 87 ? -19.428 -17.355 -23.504 1.00 13.41 89 SER B O 1
ATOM 2132 N N . TRP B 1 88 ? -17.540 -17.158 -24.708 1.00 11.08 90 TRP B N 1
ATOM 2133 C CA . TRP B 1 88 ? -17.093 -18.519 -24.421 1.00 9.40 90 TRP B CA 1
ATOM 2134 C C . TRP B 1 88 ? -16.659 -18.663 -22.975 1.00 12.00 90 TRP B C 1
ATOM 2135 O O . TRP B 1 88 ? -17.000 -19.657 -22.322 1.00 10.11 90 TRP B O 1
ATOM 2146 N N . TRP B 1 89 ? -15.945 -17.656 -22.467 1.00 7.04 91 TRP B N 1
ATOM 2147 C CA . TRP B 1 89 ? -15.421 -17.747 -21.107 1.00 8.31 91 TRP B CA 1
ATOM 2148 C C . TRP B 1 89 ? -16.577 -17.782 -20.117 1.00 9.56 91 TRP B C 1
ATOM 2149 O O . TRP B 1 89 ? -16.507 -18.482 -19.097 1.00 11.24 91 TRP B O 1
ATOM 2160 N N . SER B 1 90 ? -17.634 -17.032 -20.413 1.00 11.77 92 SER B N 1
ATOM 2161 C CA . SER B 1 90 ? -18.776 -16.931 -19.499 1.00 9.80 92 SER B CA 1
ATOM 2162 C C . SER B 1 90 ? -19.411 -18.290 -19.187 1.00 11.86 92 SER B C 1
ATOM 2163 O O . SER B 1 90 ? -20.133 -18.438 -18.195 1.00 12.30 92 SER B O 1
ATOM 2166 N N . GLU B 1 91 ? -19.158 -19.280 -20.027 1.00 10.00 93 GLU B N 1
ATOM 2167 C CA . GLU B 1 91 ? -19.695 -20.617 -19.768 1.00 7.38 93 GLU B CA 1
ATOM 2168 C C . GLU B 1 91 ? -19.058 -21.260 -18.535 1.00 9.97 93 GLU B C 1
ATOM 2169 O O . GLU B 1 91 ? -19.526 -22.306 -18.077 1.00 10.83 93 GLU B O 1
ATOM 2175 N N . ILE B 1 92 ? -17.985 -20.665 -18.008 1.00 7.83 94 ILE B N 1
ATOM 2176 C CA . ILE B 1 92 ? -17.372 -21.193 -16.787 1.00 9.01 94 ILE B CA 1
ATOM 2177 C C . ILE B 1 92 ? -18.411 -21.287 -15.658 1.00 12.32 94 ILE B C 1
ATOM 2178 O O . ILE B 1 92 ? -18.339 -22.185 -14.813 1.00 11.60 94 ILE B O 1
ATOM 2183 N N . PHE B 1 93 ? -19.402 -20.398 -15.667 1.00 12.29 95 PHE B N 1
ATOM 2184 C CA . PHE B 1 93 ? -20.436 -20.408 -14.636 1.00 9.99 95 PHE B CA 1
ATOM 2185 C C . PHE B 1 93 ? -21.354 -21.619 -14.723 1.00 13.03 95 PHE B C 1
ATOM 2186 O O . PHE B 1 93 ? -22.134 -21.863 -13.812 1.00 12.68 95 PHE B O 1
ATOM 2194 N N . GLU B 1 94 ? -21.251 -22.376 -15.813 1.00 13.96 96 GLU B N 1
ATOM 2195 C CA . GLU B 1 94 ? -22.097 -23.542 -16.007 1.00 16.51 96 GLU B CA 1
ATOM 2196 C C . GLU B 1 94 ? -21.341 -24.839 -15.787 1.00 9.61 96 GLU B C 1
ATOM 2197 O O . GLU B 1 94 ? -21.956 -25.913 -15.758 1.00 14.09 96 GLU B O 1
ATOM 2203 N N . LEU B 1 95 ? -20.014 -24.768 -15.648 1.00 8.38 97 LEU B N 1
ATOM 2204 C CA . LEU B 1 95 ? -19.235 -25.946 -15.291 1.00 11.30 97 LEU B CA 1
ATOM 2205 C C . LEU B 1 95 ? -19.624 -26.441 -13.904 1.00 11.17 97 LEU B C 1
ATOM 2206 O O . LEU B 1 95 ? -19.810 -25.641 -12.975 1.00 14.06 97 LEU B O 1
ATOM 2211 N N . ARG B 1 96 ? -19.776 -27.757 -13.774 1.00 13.71 98 ARG B N 1
ATOM 2212 C CA . ARG B 1 96 ? -20.066 -28.355 -12.468 1.00 14.31 98 ARG B CA 1
ATOM 2213 C C . ARG B 1 96 ? -19.160 -29.556 -12.286 1.00 18.69 98 ARG B C 1
ATOM 2214 O O . ARG B 1 96 ? -19.384 -30.608 -12.890 1.00 19.58 98 ARG B O 1
ATOM 2222 N N . GLY B 1 97 ? -18.118 -29.398 -11.479 1.00 18.07 99 GLY B N 1
ATOM 2223 C CA . GLY B 1 97 ? -17.146 -30.467 -11.302 1.00 19.85 99 GLY B CA 1
ATOM 2224 C C . GLY B 1 97 ? -16.150 -30.463 -12.446 1.00 16.61 99 GLY B C 1
ATOM 2225 O O . GLY B 1 97 ? -16.211 -29.592 -13.310 1.00 21.00 99 GLY B O 1
ATOM 2226 N N . LYS B 1 98 ? -15.256 -31.448 -12.481 1.00 12.86 100 LYS B N 1
ATOM 2227 C CA . LYS B 1 98 ? -14.162 -31.419 -13.451 1.00 11.48 100 LYS B CA 1
ATOM 2228 C C . LYS B 1 98 ? -14.418 -32.333 -14.672 1.00 12.40 100 LYS B C 1
ATOM 2229 O O . LYS B 1 98 ? -13.631 -32.342 -15.614 1.00 15.71 100 LYS B O 1
ATOM 2235 N N . VAL B 1 99 ? -15.503 -33.097 -14.647 1.00 12.58 101 VAL B N 1
ATOM 2236 C CA . VAL B 1 99 ? -15.793 -33.993 -15.778 1.00 9.80 101 VAL B CA 1
ATOM 2237 C C . VAL B 1 99 ? -16.640 -33.229 -16.788 1.00 12.56 101 VAL B C 1
ATOM 2238 O O . VAL B 1 99 ? -17.625 -32.595 -16.414 1.00 11.64 101 VAL B O 1
ATOM 2242 N N . TYR B 1 100 ? -16.266 -33.263 -18.072 1.00 12.37 102 TYR B N 1
ATOM 2243 C CA . TYR B 1 100 ? -17.062 -32.559 -19.081 1.00 11.58 102 TYR B CA 1
ATOM 2244 C C . TYR B 1 100 ? -18.371 -33.301 -19.288 1.00 11.86 102 TYR B C 1
ATOM 2245 O O . TYR B 1 100 ? -18.369 -34.460 -19.688 1.00 12.63 102 TYR B O 1
ATOM 2254 N N . ASN B 1 101 ? -19.487 -32.643 -19.014 1.00 14.07 103 ASN B N 1
ATOM 2255 C CA . ASN B 1 101 ? -20.760 -33.285 -19.280 1.00 12.75 103 ASN B CA 1
ATOM 2256 C C . ASN B 1 101 ? -21.433 -32.487 -20.378 1.00 13.22 103 ASN B C 1
ATOM 2257 O O . ASN B 1 101 ? -21.826 -31.346 -20.187 1.00 18.98 103 ASN B O 1
ATOM 2262 N N . LYS B 1 102 ? -21.522 -33.089 -21.553 1.00 12.01 104 LYS B N 1
ATOM 2263 C CA . LYS B 1 102 ? -22.004 -32.370 -22.721 1.00 14.30 104 LYS B CA 1
ATOM 2264 C C . LYS B 1 102 ? -23.454 -31.973 -22.511 1.00 13.83 104 LYS B C 1
ATOM 2265 O O . LYS B 1 102 ? -24.331 -32.834 -22.483 1.00 18.99 104 LYS B O 1
ATOM 2271 N N . ASN B 1 103 ? -23.716 -30.676 -22.370 1.00 11.84 105 ASN B N 1
ATOM 2272 C CA . ASN B 1 103 ? -25.074 -30.250 -22.048 1.00 12.80 105 ASN B CA 1
ATOM 2273 C C . ASN B 1 103 ? -25.548 -29.029 -22.839 1.00 13.52 105 ASN B C 1
ATOM 2274 O O . ASN B 1 103 ? -26.577 -28.445 -22.513 1.00 19.39 105 ASN B O 1
ATOM 2279 N N . GLY B 1 104 ? -24.811 -28.662 -23.877 1.00 13.81 106 GLY B N 1
ATOM 2280 C CA . GLY B 1 104 ? -25.154 -27.493 -24.666 1.00 16.05 106 GLY B CA 1
ATOM 2281 C C . GLY B 1 104 ? -24.755 -26.163 -24.057 1.00 16.98 106 GLY B C 1
ATOM 2282 O O . GLY B 1 104 ? -25.003 -25.112 -24.660 1.00 18.27 106 GLY B O 1
ATOM 2283 N N . LYS B 1 105 ? -24.163 -26.193 -22.863 1.00 12.15 107 LYS B N 1
ATOM 2284 C CA . LYS B 1 105 ? -23.843 -24.960 -22.142 1.00 11.19 107 LYS B CA 1
ATOM 2285 C C . LYS B 1 105 ? -22.362 -24.747 -21.842 1.00 14.14 107 LYS B C 1
ATOM 2286 O O . LYS B 1 105 ? -21.985 -23.680 -21.353 1.00 14.35 107 LYS B O 1
ATOM 2292 N N . THR B 1 106 ? -21.527 -25.755 -22.079 1.00 10.64 108 THR B N 1
ATOM 2293 C CA . THR B 1 106 ? -20.155 -25.671 -21.596 1.00 10.64 108 THR B CA 1
ATOM 2294 C C . THR B 1 106 ? -19.130 -26.109 -22.634 1.00 7.81 108 THR B C 1
ATOM 2295 O O . THR B 1 106 ? -17.966 -26.242 -22.307 1.00 9.74 108 THR B O 1
ATOM 2299 N N . SER B 1 107 ? -19.553 -26.352 -23.882 1.00 7.95 109 SER B N 1
ATOM 2300 C CA . SER B 1 107 ? -18.604 -26.817 -24.890 1.00 7.96 109 SER B CA 1
ATOM 2301 C C . SER B 1 107 ? -17.498 -25.782 -25.205 1.00 7.79 109 SER B C 1
ATOM 2302 O O . SER B 1 107 ? -16.345 -26.152 -25.441 1.00 8.36 109 SER B O 1
ATOM 2305 N N . ASN B 1 108 ? -17.840 -24.492 -25.208 1.00 8.04 110 ASN B N 1
ATOM 2306 C CA . ASN B 1 108 ? -16.840 -23.483 -25.561 1.00 9.30 110 ASN B CA 1
ATOM 2307 C C . ASN B 1 108 ? -15.790 -23.288 -24.471 1.00 10.20 110 ASN B C 1
ATOM 2308 O O . ASN B 1 108 ? -14.593 -23.265 -24.771 1.00 8.29 110 ASN B O 1
ATOM 2313 N N . ILE B 1 109 ? -16.214 -23.169 -23.215 1.00 8.27 111 ILE B N 1
ATOM 2314 C CA . ILE B 1 109 ? -15.223 -23.067 -22.146 1.00 8.14 111 ILE B CA 1
ATOM 2315 C C . ILE B 1 109 ? -14.395 -24.361 -22.076 1.00 9.67 111 ILE B C 1
ATOM 2316 O O . ILE B 1 109 ? -13.182 -24.313 -21.881 1.00 7.54 111 ILE B O 1
ATOM 2321 N N . ALA B 1 110 ? -15.023 -25.513 -22.284 1.00 8.25 112 ALA B N 1
ATOM 2322 C CA . ALA B 1 110 ? -14.256 -26.763 -22.238 1.00 7.51 112 ALA B CA 1
ATOM 2323 C C . ALA B 1 110 ? -13.155 -26.813 -23.301 1.00 10.59 112 ALA B C 1
ATOM 2324 O O . ALA B 1 110 ? -12.044 -27.230 -23.028 1.00 8.03 112 ALA B O 1
ATOM 2326 N N . ASN B 1 111 ? -13.451 -26.368 -24.516 1.00 9.03 113 ASN B N 1
ATOM 2327 C CA . ASN B 1 111 ? -12.413 -26.315 -25.523 1.00 7.69 113 ASN B CA 1
ATOM 2328 C C . ASN B 1 111 ? -11.304 -25.360 -25.100 1.00 8.26 113 ASN B C 1
ATOM 2329 O O . ASN B 1 111 ? -10.127 -25.659 -25.272 1.00 8.21 113 ASN B O 1
ATOM 2334 N N . MET B 1 112 ? -11.686 -24.216 -24.540 1.00 7.47 114 MET B N 1
ATOM 2335 C CA . MET B 1 112 ? -10.676 -23.202 -24.213 1.00 7.34 114 MET B CA 1
ATOM 2336 C C . MET B 1 112 ? -9.710 -23.618 -23.115 1.00 8.57 114 MET B C 1
ATOM 2337 O O . MET B 1 112 ? -8.549 -23.215 -23.149 1.00 8.59 114 MET B O 1
ATOM 2342 N N . VAL B 1 113 ? -10.183 -24.405 -22.145 1.00 7.31 115 VAL B N 1
ATOM 2343 C CA . VAL B 1 113 ? -9.349 -24.749 -20.987 1.00 7.35 115 VAL B CA 1
ATOM 2344 C C . VAL B 1 113 ? -9.024 -26.237 -20.908 1.00 7.55 115 VAL B C 1
ATOM 2345 O O . VAL B 1 113 ? -8.450 -26.699 -19.932 1.00 7.65 115 VAL B O 1
ATOM 2349 N N . TRP B 1 114 ? -9.326 -27.007 -21.951 1.00 7.66 116 TRP B N 1
ATOM 2350 C CA . TRP B 1 114 ? -8.906 -28.422 -21.931 1.00 9.47 116 TRP B CA 1
ATOM 2351 C C . TRP B 1 114 ? -7.386 -28.516 -21.733 1.00 10.86 116 TRP B C 1
ATOM 2352 O O . TRP B 1 114 ? -6.641 -27.859 -22.460 1.00 8.07 116 TRP B O 1
ATOM 2363 N N . ASP B 1 115 ? -6.911 -29.270 -20.732 1.00 8.23 117 ASP B N 1
ATOM 2364 C CA . ASP B 1 115 ? -5.502 -29.065 -20.377 1.00 10.69 117 ASP B CA 1
ATOM 2365 C C . ASP B 1 115 ? -4.539 -29.471 -21.500 1.00 10.91 117 ASP B C 1
ATOM 2366 O O . ASP B 1 115 ? -3.522 -28.809 -21.686 1.00 9.66 117 ASP B O 1
ATOM 2371 N N . SER B 1 116 ? -4.854 -30.502 -22.281 1.00 9.77 118 SER B N 1
ATOM 2372 C CA . SER B 1 116 ? -3.906 -30.935 -23.298 1.00 11.91 118 SER B CA 1
ATOM 2373 C C . SER B 1 116 ? -4.010 -30.169 -24.614 1.00 11.70 118 SER B C 1
ATOM 2374 O O . SER B 1 116 ? -3.214 -30.397 -25.506 1.00 12.77 118 SER B O 1
ATOM 2377 N N . HIS B 1 117 ? -4.969 -29.263 -24.735 1.00 10.55 119 HIS B N 1
ATOM 2378 C CA . HIS B 1 117 ? -5.031 -28.416 -25.927 1.00 8.94 119 HIS B CA 1
ATOM 2379 C C . HIS B 1 117 ? -3.831 -27.486 -25.955 1.00 11.13 119 HIS B C 1
ATOM 2380 O O . HIS B 1 117 ? -3.549 -26.809 -24.961 1.00 13.78 119 HIS B O 1
ATOM 2387 N N . ASP B 1 118 ? -3.124 -27.439 -27.080 1.00 10.30 120 ASP B N 1
ATOM 2388 C CA . ASP B 1 118 ? -1.957 -26.565 -27.162 1.00 9.18 120 ASP B CA 1
ATOM 2389 C C . ASP B 1 118 ? -1.928 -25.742 -28.443 1.00 11.48 120 ASP B C 1
ATOM 2390 O O . ASP B 1 118 ? -0.942 -25.077 -28.728 1.00 12.93 120 ASP B O 1
ATOM 2395 N N . LYS B 1 119 ? -3.011 -25.785 -29.214 1.00 10.75 121 LYS B N 1
ATOM 2396 C CA . LYS B 1 119 ? -3.047 -25.105 -30.502 1.00 11.78 121 LYS B CA 1
ATOM 2397 C C . LYS B 1 119 ? -4.432 -24.560 -30.752 1.00 9.16 121 LYS B C 1
ATOM 2398 O O . LYS B 1 119 ? -5.420 -25.190 -30.373 1.00 9.26 121 LYS B O 1
ATOM 2404 N N . LEU B 1 120 ? -4.502 -23.397 -31.409 1.00 10.74 122 LEU B N 1
ATOM 2405 C CA . LEU B 1 120 ? -5.790 -22.876 -31.885 1.00 10.34 122 LEU B CA 1
ATOM 2406 C C . LEU B 1 120 ? -5.602 -22.117 -33.197 1.00 10.79 122 LEU B C 1
ATOM 2407 O O . LEU B 1 120 ? -4.523 -21.592 -33.472 1.00 9.92 122 LEU B O 1
ATOM 2412 N N . GLY B 1 121 ? -6.655 -22.101 -34.011 1.00 12.12 123 GLY B N 1
ATOM 2413 C CA . GLY B 1 121 ? -6.742 -21.221 -35.166 1.00 11.43 123 GLY B CA 1
ATOM 2414 C C . GLY B 1 121 ? -8.174 -20.744 -35.273 1.00 9.94 123 GLY B C 1
ATOM 2415 O O . GLY B 1 121 ? -9.098 -21.505 -34.981 1.00 13.25 123 GLY B O 1
ATOM 2416 N N . CYS B 1 122 ? -8.378 -19.500 -35.704 1.00 10.61 124 CYS B N 1
ATOM 2417 C CA . CYS B 1 122 ? -9.729 -18.933 -35.719 1.00 10.82 124 CYS B CA 1
ATOM 2418 C C . CYS B 1 122 ? -10.102 -18.290 -37.052 1.00 11.34 124 CYS B C 1
ATOM 2419 O O . CYS B 1 122 ? -9.251 -18.034 -37.906 1.00 11.78 124 CYS B O 1
ATOM 2422 N N . ALA B 1 123 ? -11.389 -18.018 -37.204 1.00 11.63 125 ALA B N 1
ATOM 2423 C CA . ALA B 1 123 ? -11.941 -17.521 -38.460 1.00 10.94 125 ALA B CA 1
ATOM 2424 C C . ALA B 1 123 ? -13.062 -16.539 -38.133 1.00 11.60 125 ALA B C 1
ATOM 2425 O O . ALA B 1 123 ? -13.785 -16.710 -37.145 1.00 11.99 125 ALA B O 1
ATOM 2427 N N . VAL B 1 124 ? -13.188 -15.498 -38.946 1.00 12.05 126 VAL B N 1
ATOM 2428 C CA . VAL B 1 124 ? -14.261 -14.526 -38.764 1.00 12.66 126 VAL B CA 1
ATOM 2429 C C . VAL B 1 124 ? -14.912 -14.284 -40.116 1.00 14.08 126 VAL B C 1
ATOM 2430 O O . VAL B 1 124 ? -14.256 -13.853 -41.062 1.00 14.30 126 VAL B O 1
ATOM 2434 N N . VAL B 1 125 ? -16.209 -14.552 -40.206 1.00 12.16 127 VAL B N 1
ATOM 2435 C CA . VAL B 1 125 ? -16.898 -14.466 -41.481 1.00 12.83 127 VAL B CA 1
ATOM 2436 C C . VAL B 1 125 ? -18.280 -13.846 -41.327 1.00 14.44 127 VAL B C 1
ATOM 2437 O O . VAL B 1 125 ? -18.807 -13.745 -40.231 1.00 16.26 127 VAL B O 1
ATOM 2441 N N . ASP B 1 126 ? -18.864 -13.435 -42.441 1.00 14.81 128 ASP B N 1
ATOM 2442 C CA . ASP B 1 126 ? -20.231 -12.958 -42.425 1.00 20.06 128 ASP B CA 1
ATOM 2443 C C . ASP B 1 126 ? -21.149 -14.049 -42.956 1.00 16.78 128 ASP B C 1
ATOM 2444 O O . ASP B 1 126 ? -20.852 -14.695 -43.977 1.00 17.97 128 ASP B O 1
ATOM 2449 N N . CYS B 1 127 ? -22.246 -14.267 -42.231 1.00 17.25 129 CYS B N 1
ATOM 2450 C CA . CYS B 1 127 ? -23.287 -15.215 -42.617 1.00 18.11 129 CYS B CA 1
ATOM 2451 C C . CYS B 1 127 ? -24.648 -14.530 -42.545 1.00 18.47 129 CYS B C 1
ATOM 2452 O O . CYS B 1 127 ? -25.191 -14.351 -41.457 1.00 18.67 129 CYS B O 1
ATOM 2455 N N . SER B 1 128 ? -25.187 -14.155 -43.701 1.00 18.60 130 SER B N 1
ATOM 2456 C CA . SER B 1 128 ? -26.505 -13.530 -43.798 1.00 22.60 130 SER B CA 1
ATOM 2457 C C . SER B 1 128 ? -26.766 -12.460 -42.746 1.00 26.15 130 SER B C 1
ATOM 2458 O O . SER B 1 128 ? -27.774 -12.497 -42.042 1.00 26.58 130 SER B O 1
ATOM 2461 N N . GLY B 1 129 ? -25.837 -11.520 -42.631 1.00 22.36 131 GLY B N 1
ATOM 2462 C CA . GLY B 1 129 ? -26.060 -10.343 -41.819 1.00 21.96 131 GLY B CA 1
ATOM 2463 C C . GLY B 1 129 ? -25.561 -10.439 -40.393 1.00 23.24 131 GLY B C 1
ATOM 2464 O O . GLY B 1 129 ? -25.643 -9.463 -39.662 1.00 30.18 131 GLY B O 1
ATOM 2465 N N . LYS B 1 130 ? -25.072 -11.613 -39.988 1.00 18.52 132 LYS B N 1
ATOM 2466 C CA . LYS B 1 130 ? -24.438 -11.762 -38.679 1.00 20.94 132 LYS B CA 1
ATOM 2467 C C . LYS B 1 130 ? -22.980 -12.203 -38.798 1.00 17.99 132 LYS B C 1
ATOM 2468 O O . LYS B 1 130 ? -22.587 -12.876 -39.751 1.00 21.75 132 LYS B O 1
ATOM 2474 N N . THR B 1 131 ? -22.181 -11.819 -37.818 1.00 18.79 133 THR B N 1
ATOM 2475 C CA . THR B 1 131 ? -20.812 -12.294 -37.754 1.00 15.04 133 THR B CA 1
ATOM 2476 C C . THR B 1 131 ? -20.751 -13.653 -37.067 1.00 13.05 133 THR B C 1
ATOM 2477 O O . THR B 1 131 ? -21.383 -13.853 -36.032 1.00 14.53 133 THR B O 1
ATOM 2481 N N . HIS B 1 132 ? -20.026 -14.587 -37.682 1.00 13.44 134 HIS B N 1
ATOM 2482 C CA . HIS B 1 132 ? -19.674 -15.847 -37.037 1.00 13.68 134 HIS B CA 1
ATOM 2483 C C . HIS B 1 132 ? -18.178 -15.857 -36.755 1.00 10.76 134 HIS B C 1
ATOM 2484 O O . HIS B 1 132 ? -17.360 -15.551 -37.643 1.00 12.15 134 HIS B O 1
ATOM 2491 N N . VAL B 1 133 ? -17.838 -16.222 -35.525 1.00 10.67 135 VAL B N 1
ATOM 2492 C CA . VAL B 1 133 ? -16.447 -16.413 -35.112 1.00 11.24 135 VAL B CA 1
ATOM 2493 C C . VAL B 1 133 ? -16.266 -17.884 -34.827 1.00 13.12 135 VAL B C 1
ATOM 2494 O O . VAL B 1 133 ? -17.032 -18.462 -34.053 1.00 11.12 135 VAL B O 1
ATOM 2498 N N . VAL B 1 134 ? -15.276 -18.499 -35.456 1.00 9.82 136 VAL B N 1
ATOM 2499 C CA . VAL B 1 134 ? -15.036 -19.920 -35.249 1.00 11.95 136 VAL B CA 1
ATOM 2500 C C . VAL B 1 134 ? -13.581 -20.151 -34.867 1.00 10.26 136 VAL B C 1
ATOM 2501 O O . VAL B 1 134 ? -12.675 -19.617 -35.513 1.00 13.12 136 VAL B O 1
ATOM 2505 N N . CYS B 1 135 ? -13.353 -20.905 -33.791 1.00 10.90 137 CYS B N 1
ATOM 2506 C CA . CYS B 1 135 ? -11.995 -21.304 -33.447 1.00 11.60 137 CYS B CA 1
ATOM 2507 C C . CYS B 1 135 ? -11.917 -22.814 -33.410 1.00 11.27 137 CYS B C 1
ATOM 2508 O O . CYS B 1 135 ? -12.817 -23.462 -32.899 1.00 11.51 137 CYS B O 1
ATOM 2511 N N . GLN B 1 136 ? -10.831 -23.346 -33.947 1.00 11.11 138 GLN B N 1
ATOM 2512 C CA . GLN B 1 136 ? -10.568 -24.780 -33.921 1.00 9.25 138 GLN B CA 1
ATOM 2513 C C . GLN B 1 136 ? -9.363 -25.033 -33.027 1.00 9.75 138 GLN B C 1
ATOM 2514 O O . GLN B 1 136 ? -8.397 -24.262 -33.050 1.00 11.82 138 GLN B O 1
ATOM 2520 N N . TYR B 1 137 ? -9.423 -26.100 -32.239 1.00 8.95 139 TYR B N 1
ATOM 2521 C CA . TYR B 1 137 ? -8.365 -26.413 -31.286 1.00 8.85 139 TYR B CA 1
ATOM 2522 C C . TYR B 1 137 ? -7.728 -27.757 -31.579 1.00 9.71 139 TYR B C 1
ATOM 2523 O O . TYR B 1 137 ? -8.301 -28.585 -32.292 1.00 11.23 139 TYR B O 1
ATOM 2532 N N . GLY B 1 138 ? -6.537 -27.959 -31.028 1.00 10.32 140 GLY B N 1
ATOM 2533 C CA . GLY B 1 138 ? -5.847 -29.229 -31.148 1.00 12.72 140 GLY B CA 1
ATOM 2534 C C . GLY B 1 138 ? -4.890 -29.455 -30.007 1.00 15.01 140 GLY B C 1
ATOM 2535 O O . GLY B 1 138 ? -4.563 -28.526 -29.296 1.00 12.99 140 GLY B O 1
ATOM 2536 N N . PRO B 1 139 ? -4.470 -30.704 -29.802 1.00 11.15 141 PRO B N 1
ATOM 2537 C CA . PRO B 1 139 ? -4.917 -31.886 -30.539 1.00 13.04 141 PRO B CA 1
ATOM 2538 C C . PRO B 1 139 ? -6.293 -32.364 -30.106 1.00 11.76 141 PRO B C 1
ATOM 2539 O O . PRO B 1 139 ? -6.910 -31.800 -29.193 1.00 13.44 141 PRO B O 1
ATOM 2543 N N . GLU B 1 140 ? -6.777 -33.424 -30.748 1.00 14.07 142 GLU B N 1
ATOM 2544 C CA A GLU B 1 140 ? -8.048 -34.043 -30.369 0.48 13.31 142 GLU B CA 1
ATOM 2545 C CA B GLU B 1 140 ? -8.052 -34.007 -30.367 0.52 11.87 142 GLU B CA 1
ATOM 2546 C C . GLU B 1 140 ? -7.975 -34.583 -28.956 1.00 15.46 142 GLU B C 1
ATOM 2547 O O . GLU B 1 140 ? -7.104 -35.413 -28.651 1.00 17.46 142 GLU B O 1
ATOM 2558 N N . ALA B 1 141 ? -8.886 -34.130 -28.098 1.00 11.95 143 ALA B N 1
ATOM 2559 C CA . ALA B 1 141 ? -8.912 -34.612 -26.721 1.00 11.33 143 ALA B CA 1
ATOM 2560 C C . ALA B 1 141 ? -10.291 -34.512 -26.069 1.00 12.18 143 ALA B C 1
ATOM 2561 O O . ALA B 1 141 ? -10.644 -35.327 -25.225 1.00 14.46 143 ALA B O 1
ATOM 2563 N N . LYS B 1 142 ? -11.069 -33.514 -26.458 1.00 8.99 144 LYS B N 1
ATOM 2564 C CA . LYS B 1 142 ? -12.342 -33.230 -25.794 1.00 9.04 144 LYS B CA 1
ATOM 2565 C C . LYS B 1 142 ? -13.414 -34.262 -26.113 1.00 8.89 144 LYS B C 1
ATOM 2566 O O . LYS B 1 142 ? -13.601 -34.668 -27.258 1.00 12.18 144 LYS B O 1
ATOM 2572 N N . GLY B 1 143 ? -14.115 -34.696 -25.079 1.00 11.07 145 GLY B N 1
ATOM 2573 C CA . GLY B 1 143 ? -15.265 -35.553 -25.274 1.00 8.99 145 GLY B CA 1
ATOM 2574 C C . GLY B 1 143 ? -16.138 -35.598 -24.048 1.00 9.90 145 GLY B C 1
ATOM 2575 O O . GLY B 1 143 ? -15.676 -35.378 -22.925 1.00 9.70 145 GLY B O 1
ATOM 2576 N N . ASP B 1 144 ? -17.412 -35.876 -24.281 1.00 11.72 146 ASP B N 1
ATOM 2577 C CA . ASP B 1 144 ? -18.370 -36.107 -23.220 1.00 9.89 146 ASP B CA 1
ATOM 2578 C C . ASP B 1 144 ? -17.874 -37.180 -22.264 1.00 10.02 146 ASP B C 1
ATOM 2579 O O . ASP B 1 144 ? -17.445 -38.265 -22.688 1.00 14.40 146 ASP B O 1
ATOM 2584 N N . GLY B 1 145 ? -17.928 -36.874 -20.976 1.00 9.71 147 GLY B N 1
ATOM 2585 C CA . GLY B 1 145 ? -17.635 -37.868 -19.956 1.00 9.69 147 GLY B CA 1
ATOM 2586 C C . GLY B 1 145 ? -16.181 -37.899 -19.537 1.00 14.30 147 GLY B C 1
ATOM 2587 O O . GLY B 1 145 ? -15.811 -38.669 -18.659 1.00 13.15 147 GLY B O 1
ATOM 2588 N N . LYS B 1 146 ? -15.360 -37.064 -20.158 1.00 10.52 148 LYS B N 1
ATOM 2589 C CA . LYS B 1 146 ? -13.933 -37.007 -19.850 1.00 9.38 148 LYS B CA 1
ATOM 2590 C C . LYS B 1 146 ? -13.583 -35.855 -18.936 1.00 10.45 148 LYS B C 1
ATOM 2591 O O . LYS B 1 146 ? -14.169 -34.779 -19.035 1.00 10.14 148 LYS B O 1
ATOM 2597 N N . THR B 1 147 ? -12.594 -36.050 -18.062 1.00 10.68 149 THR B N 1
ATOM 2598 C CA . THR B 1 147 ? -12.078 -34.923 -17.300 1.00 9.14 149 THR B CA 1
ATOM 2599 C C . THR B 1 147 ? -11.448 -33.849 -18.211 1.00 12.31 149 THR B C 1
ATOM 2600 O O . THR B 1 147 ? -10.653 -34.137 -19.110 1.00 9.96 149 THR B O 1
ATOM 2604 N N . ILE B 1 148 ? -11.817 -32.608 -17.942 1.00 9.28 150 ILE B N 1
ATOM 2605 C CA . ILE B 1 148 ? -11.343 -31.452 -18.680 1.00 8.30 150 ILE B CA 1
ATOM 2606 C C . ILE B 1 148 ? -9.864 -31.193 -18.332 1.00 9.12 150 ILE B C 1
ATOM 2607 O O . ILE B 1 148 ? -9.070 -30.739 -19.156 1.00 10.97 150 ILE B O 1
ATOM 2612 N N . TYR B 1 149 ? -9.506 -31.477 -17.082 1.00 12.81 151 TYR B N 1
ATOM 2613 C CA . TYR B 1 149 ? -8.156 -31.204 -16.590 1.00 15.85 151 TYR B CA 1
ATOM 2614 C C . TYR B 1 149 ? -7.771 -32.172 -15.497 1.00 14.13 151 TYR B C 1
ATOM 2615 O O . TYR B 1 149 ? -8.634 -32.704 -14.789 1.00 11.84 151 TYR B O 1
ATOM 2624 N N . GLU B 1 150 ? -6.468 -32.416 -15.383 1.00 14.11 152 GLU B N 1
ATOM 2625 C CA . GLU B 1 150 ? -5.908 -33.109 -14.231 1.00 10.92 152 GLU B CA 1
ATOM 2626 C C . GLU B 1 150 ? -5.649 -32.084 -13.113 1.00 15.39 152 GLU B C 1
ATOM 2627 O O . GLU B 1 150 ? -5.050 -31.035 -13.358 1.00 16.47 152 GLU B O 1
ATOM 2633 N N . GLU B 1 151 ? -6.123 -32.371 -11.902 1.00 14.71 153 GLU B N 1
ATOM 2634 C CA . GLU B 1 151 ? -6.008 -31.428 -10.770 1.00 13.17 153 GLU B CA 1
ATOM 2635 C C . GLU B 1 151 ? -4.703 -31.625 -9.991 1.00 12.07 153 GLU B C 1
ATOM 2636 O O . GLU B 1 151 ? -4.327 -32.746 -9.703 1.00 16.69 153 GLU B O 1
ATOM 2642 N N . GLY B 1 152 ? -4.033 -30.526 -9.669 1.00 13.59 154 GLY B N 1
ATOM 2643 C CA . GLY B 1 152 ? -2.788 -30.562 -8.911 1.00 12.90 154 GLY B CA 1
ATOM 2644 C C . GLY B 1 152 ? -2.042 -29.259 -9.124 1.00 11.09 154 GLY B C 1
ATOM 2645 O O . GLY B 1 152 ? -2.496 -28.374 -9.854 1.00 14.41 154 GLY B O 1
ATOM 2646 N N . ALA B 1 153 ? -0.891 -29.122 -8.490 1.00 12.49 155 ALA B N 1
ATOM 2647 C CA . ALA B 1 153 ? -0.143 -27.870 -8.562 1.00 12.24 155 ALA B CA 1
ATOM 2648 C C . ALA B 1 153 ? 0.226 -27.527 -9.988 1.00 13.27 155 ALA B C 1
ATOM 2649 O O . ALA B 1 153 ? 0.713 -28.397 -10.739 1.00 13.65 155 ALA B O 1
ATOM 2651 N N . PRO B 1 154 ? 0.010 -26.267 -10.368 1.00 16.20 156 PRO B N 1
ATOM 2652 C CA . PRO B 1 154 ? 0.263 -25.852 -11.749 1.00 12.63 156 PRO B CA 1
ATOM 2653 C C . PRO B 1 154 ? 1.686 -26.177 -12.206 1.00 11.01 156 PRO B C 1
ATOM 2654 O O . PRO B 1 154 ? 2.654 -25.945 -11.480 1.00 14.53 156 PRO B O 1
ATOM 2658 N N . CYS B 1 155 ? 1.740 -26.756 -13.407 1.00 12.67 157 CYS B N 1
ATOM 2659 C CA A CYS B 1 155 ? 2.911 -27.203 -14.152 0.59 16.74 157 CYS B CA 1
ATOM 2660 C CA B CYS B 1 155 ? 3.020 -27.107 -14.019 0.41 16.09 157 CYS B CA 1
ATOM 2661 C C . CYS B 1 155 ? 3.695 -28.339 -13.460 1.00 18.16 157 CYS B C 1
ATOM 2662 O O . CYS B 1 155 ? 4.750 -28.757 -13.949 1.00 22.27 157 CYS B O 1
ATOM 2667 N N . SER B 1 156 ? 3.134 -28.909 -12.400 1.00 14.17 158 SER B N 1
ATOM 2668 C CA . SER B 1 156 ? 3.778 -30.065 -11.779 1.00 14.01 158 SER B CA 1
ATOM 2669 C C . SER B 1 156 ? 3.873 -31.274 -12.717 1.00 11.84 158 SER B C 1
ATOM 2670 O O . SER B 1 156 ? 4.790 -32.076 -12.592 1.00 13.97 158 SER B O 1
ATOM 2673 N N . ARG B 1 157 ? 2.937 -31.408 -13.663 1.00 11.43 159 ARG B N 1
ATOM 2674 C CA . ARG B 1 157 ? 2.945 -32.597 -14.525 1.00 13.53 159 ARG B CA 1
ATOM 2675 C C . ARG B 1 157 ? 3.191 -32.285 -16.003 1.00 14.49 159 ARG B C 1
ATOM 2676 O O . ARG B 1 157 ? 2.801 -33.062 -16.883 1.00 12.96 159 ARG B O 1
ATOM 2684 N N . CYS B 1 158 ? 3.885 -31.179 -16.265 1.00 13.59 160 CYS B N 1
ATOM 2685 C CA . CYS B 1 158 ? 4.213 -30.799 -17.637 1.00 12.13 160 CYS B CA 1
ATOM 2686 C C . CYS B 1 158 ? 4.929 -31.917 -18.379 1.00 15.84 160 CYS B C 1
ATOM 2687 O O . CYS B 1 158 ? 4.670 -32.147 -19.562 1.00 14.89 160 CYS B O 1
ATOM 2690 N N . SER B 1 159 ? 5.827 -32.613 -17.699 1.00 16.00 161 SER B N 1
ATOM 2691 C CA . SER B 1 159 ? 6.605 -33.658 -18.363 1.00 15.74 161 SER B CA 1
ATOM 2692 C C . SER B 1 159 ? 5.759 -34.859 -18.802 1.00 15.01 161 SER B C 1
ATOM 2693 O O . SER B 1 159 ? 6.272 -35.732 -19.503 1.00 16.75 161 SER B O 1
ATOM 2696 N N . ASP B 1 160 ? 4.482 -34.917 -18.414 1.00 15.04 162 ASP B N 1
ATOM 2697 C CA . ASP B 1 160 ? 3.610 -36.001 -18.889 1.00 17.08 162 ASP B CA 1
ATOM 2698 C C . ASP B 1 160 ? 3.504 -35.923 -20.414 1.00 15.23 162 ASP B C 1
ATOM 2699 O O . ASP B 1 160 ? 3.194 -36.920 -21.086 1.00 15.91 162 ASP B O 1
ATOM 2704 N N . TYR B 1 161 ? 3.738 -34.722 -20.943 1.00 11.96 163 TYR B N 1
ATOM 2705 C CA . TYR B 1 161 ? 3.630 -34.465 -22.390 1.00 11.85 163 TYR B CA 1
ATOM 2706 C C . TYR B 1 161 ? 4.947 -34.721 -23.118 1.00 15.91 163 TYR B C 1
ATOM 2707 O O . TYR B 1 161 ? 5.059 -34.458 -24.316 1.00 18.71 163 TYR B O 1
ATOM 2716 N N . GLY B 1 162 ? 5.949 -35.183 -22.384 1.00 13.89 164 GLY B N 1
ATOM 2717 C CA . GLY B 1 162 ? 7.283 -35.358 -22.930 1.00 16.39 164 GLY B CA 1
ATOM 2718 C C . GLY B 1 162 ? 8.331 -34.531 -22.205 1.00 13.92 164 GLY B C 1
ATOM 2719 O O . GLY B 1 162 ? 8.026 -33.512 -21.603 1.00 18.08 164 GLY B O 1
ATOM 2720 N N . ALA B 1 163 ? 9.580 -34.966 -22.275 1.00 16.11 165 ALA B N 1
ATOM 2721 C CA . ALA B 1 163 ? 10.629 -34.282 -21.529 1.00 17.61 165 ALA B CA 1
ATOM 2722 C C . ALA B 1 163 ? 10.857 -32.852 -22.044 1.00 14.61 165 ALA B C 1
ATOM 2723 O O . ALA B 1 163 ? 11.315 -31.984 -21.286 1.00 16.10 165 ALA B O 1
ATOM 2725 N N . GLY B 1 164 ? 10.514 -32.604 -23.306 1.00 19.14 166 GLY B N 1
ATOM 2726 C CA . GLY B 1 164 ? 10.651 -31.278 -23.893 1.00 20.06 166 GLY B CA 1
ATOM 2727 C C . GLY B 1 164 ? 9.573 -30.269 -23.514 1.00 22.16 166 GLY B C 1
ATOM 2728 O O . GLY B 1 164 ? 9.588 -29.122 -23.973 1.00 17.01 166 GLY B O 1
ATOM 2729 N N . VAL B 1 165 ? 8.630 -30.679 -22.674 1.00 12.99 167 VAL B N 1
ATOM 2730 C CA . VAL B 1 165 ? 7.545 -29.802 -22.279 1.00 12.32 167 VAL B CA 1
ATOM 2731 C C . VAL B 1 165 ? 7.725 -29.445 -20.808 1.00 16.60 167 VAL B C 1
ATOM 2732 O O . VAL B 1 165 ? 7.793 -30.326 -19.962 1.00 15.63 167 VAL B O 1
ATOM 2736 N N . THR B 1 166 ? 7.810 -28.150 -20.519 1.00 14.24 168 THR B N 1
ATOM 2737 C CA . THR B 1 166 ? 8.215 -27.678 -19.192 1.00 13.84 168 THR B CA 1
ATOM 2738 C C . THR B 1 166 ? 7.377 -26.498 -18.753 1.00 11.56 168 THR B C 1
ATOM 2739 O O . THR B 1 166 ? 6.590 -25.952 -19.518 1.00 13.70 168 THR B O 1
ATOM 2743 N N . CYS B 1 167 ? 7.554 -26.069 -17.505 1.00 13.32 169 CYS B N 1
ATOM 2744 C CA A CYS B 1 167 ? 6.840 -24.907 -16.986 0.50 12.46 169 CYS B CA 1
ATOM 2745 C CA B CYS B 1 167 ? 6.792 -24.929 -17.031 0.50 11.69 169 CYS B CA 1
ATOM 2746 C C . CYS B 1 167 ? 7.148 -23.666 -17.811 1.00 12.33 169 CYS B C 1
ATOM 2747 O O . CYS B 1 167 ? 8.312 -23.423 -18.136 1.00 12.85 169 CYS B O 1
ATOM 2752 N N . ASP B 1 168 ? 6.124 -22.880 -18.117 1.00 15.67 170 ASP B N 1
ATOM 2753 C CA . ASP B 1 168 ? 6.264 -21.700 -18.964 1.00 13.11 170 ASP B CA 1
ATOM 2754 C C . ASP B 1 168 ? 6.385 -20.416 -18.160 1.00 11.70 170 ASP B C 1
ATOM 2755 O O . ASP B 1 168 ? 5.404 -19.930 -17.590 1.00 12.89 170 ASP B O 1
ATOM 2760 N N . ASP B 1 169 ? 7.593 -19.858 -18.118 1.00 14.26 171 ASP B N 1
ATOM 2761 C CA . ASP B 1 169 ? 7.800 -18.645 -17.341 1.00 13.17 171 ASP B CA 1
ATOM 2762 C C . ASP B 1 169 ? 7.210 -17.409 -18.021 1.00 15.64 171 ASP B C 1
ATOM 2763 O O . ASP B 1 169 ? 7.239 -16.311 -17.461 1.00 15.02 171 ASP B O 1
ATOM 2768 N N . ASP B 1 170 ? 6.643 -17.591 -19.214 1.00 12.20 172 ASP B N 1
ATOM 2769 C CA . ASP B 1 170 ? 5.954 -16.492 -19.875 1.00 15.31 172 ASP B CA 1
ATOM 2770 C C . ASP B 1 170 ? 4.562 -16.322 -19.326 1.00 16.10 172 ASP B C 1
ATOM 2771 O O . ASP B 1 170 ? 3.953 -15.261 -19.511 1.00 13.20 172 ASP B O 1
ATOM 2776 N N . TRP B 1 171 ? 4.060 -17.375 -18.673 1.00 12.25 173 TRP B N 1
ATOM 2777 C CA . TRP B 1 171 ? 2.691 -17.405 -18.167 1.00 10.16 173 TRP B CA 1
ATOM 2778 C C . TRP B 1 171 ? 2.676 -17.781 -16.689 1.00 12.19 173 TRP B C 1
ATOM 2779 O O . TRP B 1 171 ? 1.974 -18.700 -16.272 1.00 12.00 173 TRP B O 1
ATOM 2790 N N . GLN B 1 172 ? 3.489 -17.056 -15.921 1.00 12.74 174 GLN B N 1
ATOM 2791 C CA A GLN B 1 172 ? 3.527 -17.167 -14.454 0.53 14.35 174 GLN B CA 1
ATOM 2792 C CA B GLN B 1 172 ? 3.465 -17.157 -14.475 0.47 14.63 174 GLN B CA 1
ATOM 2793 C C . GLN B 1 172 ? 3.748 -18.592 -13.978 1.00 12.69 174 GLN B C 1
ATOM 2794 O O . GLN B 1 172 ? 3.334 -18.973 -12.883 1.00 12.44 174 GLN B O 1
ATOM 2805 N N . ASN B 1 173 ? 4.457 -19.376 -14.781 1.00 12.53 175 ASN B N 1
ATOM 2806 C CA . ASN B 1 173 ? 4.730 -20.772 -14.452 1.00 11.18 175 ASN B CA 1
ATOM 2807 C C . ASN B 1 173 ? 3.452 -21.527 -14.120 1.00 13.77 175 ASN B C 1
ATOM 2808 O O . ASN B 1 173 ? 3.433 -22.384 -13.230 1.00 16.41 175 ASN B O 1
ATOM 2813 N N . LEU B 1 174 ? 2.389 -21.205 -14.850 1.00 10.94 176 LEU B N 1
ATOM 2814 C CA . LEU B 1 174 ? 1.102 -21.844 -14.677 1.00 9.14 176 LEU B CA 1
ATOM 2815 C C . LEU B 1 174 ? 0.811 -22.788 -15.824 1.00 12.94 176 LEU B C 1
ATOM 2816 O O . LEU B 1 174 ? -0.065 -23.630 -15.715 1.00 12.87 176 LEU B O 1
ATOM 2821 N N . LEU B 1 175 ? 1.552 -22.617 -16.917 1.00 9.13 177 LEU B N 1
ATOM 2822 C CA . LEU B 1 175 ? 1.270 -23.328 -18.169 1.00 12.04 177 LEU B CA 1
ATOM 2823 C C . LEU B 1 175 ? 2.485 -24.136 -18.586 1.00 11.00 177 LEU B C 1
ATOM 2824 O O . LEU B 1 175 ? 3.585 -23.897 -18.100 1.00 13.10 177 LEU B O 1
ATOM 2829 N N . CYS B 1 176 ? 2.278 -25.090 -19.485 1.00 10.41 178 CYS B N 1
ATOM 2830 C CA . CYS B 1 176 ? 3.361 -25.941 -19.988 1.00 11.85 178 CYS B CA 1
ATOM 2831 C C . CYS B 1 176 ? 3.696 -25.597 -21.433 1.00 15.23 178 CYS B C 1
ATOM 2832 O O . CYS B 1 176 ? 2.808 -25.572 -22.293 1.00 16.49 178 CYS B O 1
ATOM 2835 N N . ILE B 1 177 ? 4.981 -25.390 -21.714 1.00 12.16 179 ILE B N 1
ATOM 2836 C CA . ILE B 1 177 ? 5.427 -25.023 -23.056 1.00 13.26 179 ILE B CA 1
ATOM 2837 C C . ILE B 1 177 ? 6.422 -26.042 -23.599 1.00 14.32 179 ILE B C 1
ATOM 2838 O O . ILE B 1 177 ? 7.283 -26.545 -22.861 1.00 14.76 179 ILE B O 1
ATOM 2843 N N . GLY B 1 178 ? 6.289 -26.354 -24.885 1.00 16.67 180 GLY B N 1
ATOM 2844 C CA . GLY B 1 178 ? 7.228 -27.231 -25.556 1.00 25.55 180 GLY B CA 1
ATOM 2845 C C . GLY B 1 178 ? 8.247 -26.447 -26.357 1.00 30.62 180 GLY B C 1
ATOM 2846 O O . GLY B 1 178 ? 8.845 -25.490 -25.853 1.00 36.77 180 GLY B O 1
#

Sequence (359 aa):
DYSLCQQREKLDDDMREMFTELHNGYRAAFARNYKTSKMRTMVYDCTLEEKAYKSAEKCSEEPSSEEENVDVFSAATLNIPLEAGNSSWWSSEIFELRGKVYNKNGKTSNIANMVWDSHDKLGCAVVDCSGKTHVVCQYGPEAKGDGKTIYEEGAPCSRCSDYGAGVTCDDDWQNLLCIGHHHHYSLCQQREKLDDDMREMFTELHNGYRAAFARNYKTSKMRTMVYDCTLEEKAYKSAEKCSEEPSSEEENVDVFSAATLNIPLEAGNSWWSEIFELRGKVYNKNGKTSNIANMVWDSHDKLGCAVVDCSGKTHVVCQYGPEEAKGDGKTIYEEGAPCCSRCSDYGAGVTCCDDDWQQNLLCIG

Nearest PDB structures (foldseek):
  4tpv-assembly1_A  TM=1.006E+00  e=4.267E-41  Ancylostoma caninum
  4ly5-assembly1_A  TM=8.317E-01  e=2.187E-13  Necator americanus
  3nt8-assembly2_B  TM=8.338E-01  e=2.626E-12  Necator americanus
  1smb-assembly1_A  TM=7.300E-01  e=1.835E-07  Homo sapiens
  5vhg-assembly1_A  TM=7.497E-01  e=1.504E-06  Homo sapiens

Foldseek 3Di:
DCPVADDDDQDDPVVLVVLLVLLLVLQLVCCVVQAFAAAARADEDRVQQVVQAVVCVVVDQDDPDLQKDKDKFAPDDDDDSCSRSVVLSVLVVVDDDFWDAPDVRNSSVLNSHQRPWHYKHWDWDDDPRMIMIMMGIDDDDDDHGDGSGHHHHANNCQCVVPDQWGQDVVSVSRHIYHHDDD/DVLADDDDQDDPVNLVLLQVLLLLLQLVCCVVQVFAAAARADEDRVQQVVQAVQVVVVDQDDPDLQKDKDKFQDDPDRPSCSRSVQLSVLVVVDDDQADADDPRHSSVLNSHQRPWHYKHWDWDDDPRMIMIMMGIDDDDDDHGGGSGDHHHAQNPQCVVPPPWGQDVVSVSRHIYD

GO terms:
  GO:0005576 extracellular region (C, EXP)

InterPro domains:
  IPR001283 Cysteine-rich secretory protein-related [PTHR10334] (36-174)
  IPR014044 CAP domain [PF00188] (40-156)
  IPR014044 CAP domain [SM00198] (33-164)
  IPR035940 CAP superfamily [G3DSA:3.40.33.10] (20-198)
  IPR035940 CAP superfamily [SSF55797] (11-171)

Organism: Ancylostoma caninum (NCBI:txid29170)